Protein AF-A0A7X9BCC8-F1 (afdb_monomer)

Secondary structure (DSSP, 8-state):
-EEE-HHHHHHHHHHHHHHHHHHHH---HHHHHHHHHHHHHHHHHHSTTHHHHHHHHHHH--S--HHHHHHHHHHHHHTEEEPPPPP--HHHHHHHH---HHHHHHHHHHHHHHHTT---S-EEEEETTEEEEEEEETTEEEEEEEEPPTT----SEE-TTT--EE-GGGEEEEEEEE--TTTS--EEEEEEEES-HHHHHTT-S--HHHHHHHTHHHHTTT--

Radius of gyration: 20.7 Å; Cα contacts (8 Å, |Δi|>4): 331; chains: 1; bounding box: 52×37×58 Å

Structure (mmCIF, N/CA/C/O backbone):
data_AF-A0A7X9BCC8-F1
#
_entry.id   AF-A0A7X9BCC8-F1
#
loop_
_atom_site.group_PDB
_atom_site.id
_atom_site.type_symbol
_atom_site.label_atom_id
_atom_site.label_alt_id
_atom_site.label_comp_id
_atom_site.label_asym_id
_atom_site.label_entity_id
_atom_site.label_seq_id
_atom_site.pdbx_PDB_ins_code
_atom_site.Cartn_x
_atom_site.Cartn_y
_atom_site.Cartn_z
_atom_site.occupancy
_atom_site.B_iso_or_equiv
_atom_site.auth_seq_id
_atom_site.auth_comp_id
_atom_site.auth_asym_id
_atom_site.auth_atom_id
_atom_site.pdbx_PDB_model_num
ATOM 1 N N . MET A 1 1 ? 19.428 2.018 2.412 1.00 83.62 1 MET A N 1
ATOM 2 C CA . MET A 1 1 ? 18.281 1.155 2.063 1.00 83.62 1 MET A CA 1
ATOM 3 C C . MET A 1 1 ? 17.085 2.081 2.002 1.00 83.62 1 MET A C 1
ATOM 5 O O . MET A 1 1 ? 16.982 2.917 2.888 1.00 83.62 1 MET A O 1
ATOM 9 N N . LEU A 1 2 ? 16.288 2.009 0.943 1.00 93.94 2 LEU A N 1
ATOM 10 C CA . LEU A 1 2 ? 15.138 2.879 0.724 1.00 93.94 2 LEU A CA 1
ATOM 11 C C . LEU A 1 2 ? 13.954 2.361 1.545 1.00 93.94 2 LEU A C 1
ATOM 13 O O . LEU A 1 2 ? 13.479 1.255 1.292 1.00 93.94 2 LEU A O 1
ATOM 17 N N . GLU A 1 3 ? 13.513 3.125 2.538 1.00 94.88 3 GLU A N 1
ATOM 18 C CA . GLU A 1 3 ? 12.369 2.762 3.377 1.00 94.88 3 GLU A CA 1
ATOM 19 C C . GLU A 1 3 ? 11.071 3.238 2.728 1.00 94.88 3 GLU A C 1
ATOM 21 O O . GLU A 1 3 ? 10.889 4.434 2.523 1.00 94.88 3 GLU A O 1
ATOM 26 N N . LEU A 1 4 ? 10.172 2.304 2.416 1.00 96.69 4 LEU A N 1
ATOM 27 C CA . LEU A 1 4 ? 8.890 2.590 1.775 1.00 96.69 4 LEU A CA 1
ATOM 28 C C . LEU A 1 4 ? 7.716 2.131 2.631 1.00 96.69 4 LEU A C 1
ATOM 30 O O . LEU A 1 4 ? 7.750 1.066 3.253 1.00 96.69 4 LEU A O 1
ATOM 34 N N . LEU A 1 5 ? 6.621 2.876 2.581 1.00 96.44 5 LEU A N 1
ATOM 35 C CA . LEU A 1 5 ? 5.310 2.369 2.962 1.00 96.44 5 LEU A CA 1
ATOM 36 C C . LEU A 1 5 ? 4.874 1.262 1.989 1.00 96.44 5 LEU A C 1
ATOM 38 O O . LEU A 1 5 ? 5.323 1.174 0.843 1.00 96.44 5 LEU A O 1
ATOM 42 N N . ASN A 1 6 ? 3.953 0.406 2.431 1.00 97.75 6 ASN A N 1
ATOM 43 C CA . ASN A 1 6 ? 3.451 -0.690 1.601 1.00 97.75 6 ASN A CA 1
ATOM 44 C C . ASN A 1 6 ? 2.832 -0.197 0.275 1.00 97.75 6 ASN A C 1
ATOM 46 O O . ASN A 1 6 ? 3.044 -0.809 -0.770 1.00 97.75 6 ASN A O 1
ATOM 50 N N . GLU A 1 7 ? 2.096 0.917 0.291 1.00 97.12 7 GLU A N 1
ATOM 51 C CA . GLU A 1 7 ? 1.511 1.489 -0.924 1.00 97.12 7 GLU A CA 1
ATOM 52 C C . GLU A 1 7 ? 2.555 2.034 -1.908 1.00 97.12 7 GLU A C 1
ATOM 54 O O . GLU A 1 7 ? 2.407 1.840 -3.113 1.00 97.12 7 GLU A O 1
ATOM 59 N N . GLU A 1 8 ? 3.633 2.642 -1.408 1.00 97.19 8 GLU A N 1
ATOM 60 C CA . GLU A 1 8 ? 4.741 3.155 -2.220 1.00 97.19 8 GLU A CA 1
ATOM 61 C C . GLU A 1 8 ? 5.507 1.996 -2.860 1.00 97.19 8 GLU A C 1
ATOM 63 O O . GLU A 1 8 ? 5.834 2.033 -4.047 1.00 97.19 8 GLU A O 1
ATOM 68 N N . PHE A 1 9 ? 5.714 0.910 -2.108 1.00 97.69 9 PHE A N 1
ATOM 69 C CA . PHE A 1 9 ? 6.290 -0.317 -2.646 1.00 97.69 9 PHE A CA 1
ATOM 70 C C . PHE A 1 9 ? 5.421 -0.925 -3.755 1.00 97.69 9 PHE A C 1
ATOM 72 O O . PHE A 1 9 ? 5.934 -1.293 -4.811 1.00 97.69 9 PHE A O 1
ATOM 79 N N . ASN A 1 10 ? 4.104 -1.013 -3.559 1.00 97.81 10 ASN A N 1
ATOM 80 C CA . ASN A 1 10 ? 3.204 -1.530 -4.591 1.00 97.81 10 ASN A CA 1
ATOM 81 C C . ASN A 1 10 ? 3.210 -0.660 -5.848 1.00 97.81 10 ASN A C 1
ATOM 83 O O . ASN A 1 10 ? 3.291 -1.201 -6.955 1.00 97.81 10 ASN A O 1
ATOM 87 N N . PHE A 1 11 ? 3.161 0.664 -5.671 1.00 98.00 11 PHE A N 1
ATOM 88 C CA . PHE A 1 11 ? 3.301 1.626 -6.758 1.00 98.00 11 PHE A CA 1
ATOM 89 C C . PHE A 1 11 ? 4.604 1.377 -7.520 1.00 98.00 11 PHE A C 1
ATOM 91 O O . PHE A 1 11 ? 4.576 1.183 -8.737 1.00 98.00 11 PHE A O 1
ATOM 98 N N . MET A 1 12 ? 5.729 1.272 -6.805 1.00 98.25 12 MET A N 1
ATOM 99 C CA . MET A 1 12 ? 7.038 0.999 -7.390 1.00 98.25 12 MET A CA 1
ATOM 100 C C . MET A 1 12 ? 7.030 -0.287 -8.220 1.00 98.25 12 MET A C 1
ATOM 102 O O . MET A 1 12 ? 7.406 -0.272 -9.391 1.00 98.25 12 MET A O 1
ATOM 106 N N . ILE A 1 13 ? 6.551 -1.394 -7.649 1.00 97.88 13 ILE A N 1
ATOM 107 C CA . ILE A 1 13 ? 6.478 -2.685 -8.342 1.00 97.88 13 ILE A CA 1
ATOM 108 C C . ILE A 1 13 ? 5.611 -2.592 -9.599 1.00 97.88 13 ILE A C 1
ATOM 110 O O . ILE A 1 13 ? 5.976 -3.162 -10.629 1.00 97.88 13 ILE A O 1
ATOM 114 N N . ARG A 1 14 ? 4.479 -1.879 -9.556 1.00 97.50 14 ARG A N 1
ATOM 115 C CA . ARG A 1 14 ? 3.632 -1.711 -10.741 1.00 97.50 14 ARG A CA 1
ATOM 116 C C . ARG A 1 14 ? 4.337 -0.908 -11.826 1.00 97.50 14 ARG A C 1
ATOM 118 O O . ARG A 1 14 ? 4.267 -1.306 -12.983 1.00 97.50 14 ARG A O 1
ATOM 125 N N . LYS A 1 15 ? 5.054 0.162 -11.474 1.00 98.06 15 LYS A N 1
ATOM 126 C CA . LYS A 1 15 ? 5.848 0.938 -12.438 1.00 98.06 15 LYS A CA 1
ATOM 127 C C . LYS A 1 15 ? 6.981 0.115 -13.043 1.00 98.06 15 LYS A C 1
ATOM 129 O O . LYS A 1 15 ? 7.140 0.114 -14.257 1.00 98.06 15 LYS A O 1
ATOM 134 N N . LEU A 1 16 ? 7.705 -0.650 -12.230 1.00 98.06 16 LEU A N 1
ATOM 135 C CA . LEU A 1 16 ? 8.774 -1.530 -12.702 1.00 98.06 16 LEU A CA 1
ATOM 136 C C . LEU A 1 16 ? 8.258 -2.623 -13.653 1.00 98.06 16 LEU A C 1
ATOM 138 O O . LEU A 1 16 ? 8.890 -2.889 -14.673 1.00 98.06 16 LEU A O 1
ATOM 142 N N . LYS A 1 17 ? 7.078 -3.201 -13.391 1.00 97.69 17 LYS A N 1
ATOM 143 C CA . LYS A 1 17 ? 6.439 -4.171 -14.302 1.00 97.69 17 LYS A CA 1
ATOM 144 C C . LYS A 1 17 ? 6.128 -3.592 -15.683 1.00 97.69 17 LYS A C 1
ATOM 146 O O . LYS A 1 17 ? 6.199 -4.330 -16.661 1.00 97.69 17 LYS A O 1
ATOM 151 N N . LEU A 1 18 ? 5.863 -2.286 -15.792 1.00 97.75 18 LEU A N 1
ATOM 152 C CA . LEU A 1 18 ? 5.656 -1.644 -17.095 1.00 97.75 18 LEU A CA 1
ATOM 153 C C . LEU A 1 18 ? 6.906 -1.715 -17.982 1.00 97.75 18 LEU A C 1
ATOM 155 O O . LEU A 1 18 ? 6.768 -1.770 -19.200 1.00 97.75 18 LEU A O 1
ATOM 159 N N . LEU A 1 19 ? 8.114 -1.752 -17.404 1.00 97.88 19 LEU A N 1
ATOM 160 C CA . LEU A 1 19 ? 9.353 -1.932 -18.173 1.00 97.88 19 LEU A CA 1
ATOM 161 C C . LEU A 1 19 ? 9.386 -3.312 -18.837 1.00 97.88 19 LEU A C 1
ATOM 163 O O . LEU A 1 19 ? 9.671 -3.440 -20.029 1.00 97.88 19 LEU A O 1
ATOM 167 N N . GLU A 1 20 ? 9.056 -4.345 -18.061 1.00 96.88 20 GLU A N 1
ATOM 168 C CA . GLU A 1 20 ? 8.984 -5.724 -18.536 1.00 96.88 20 GLU A CA 1
ATOM 169 C C . GLU A 1 20 ? 7.891 -5.887 -19.603 1.00 96.88 20 GLU A C 1
ATOM 171 O O . GLU A 1 20 ? 8.126 -6.487 -20.655 1.00 96.88 20 GLU A O 1
ATOM 176 N N . GLU A 1 21 ? 6.706 -5.325 -19.361 1.00 97.12 21 GLU A N 1
ATOM 177 C CA . GLU A 1 21 ? 5.588 -5.346 -20.307 1.00 97.12 21 GLU A CA 1
ATOM 178 C C . GLU A 1 21 ? 5.933 -4.616 -21.608 1.00 97.12 21 GLU A C 1
ATOM 180 O O . GLU A 1 21 ? 5.713 -5.171 -22.684 1.00 97.12 21 GLU A O 1
ATOM 185 N N . ALA A 1 22 ? 6.546 -3.432 -21.533 1.00 96.69 22 ALA A N 1
ATOM 186 C CA . ALA A 1 22 ? 6.968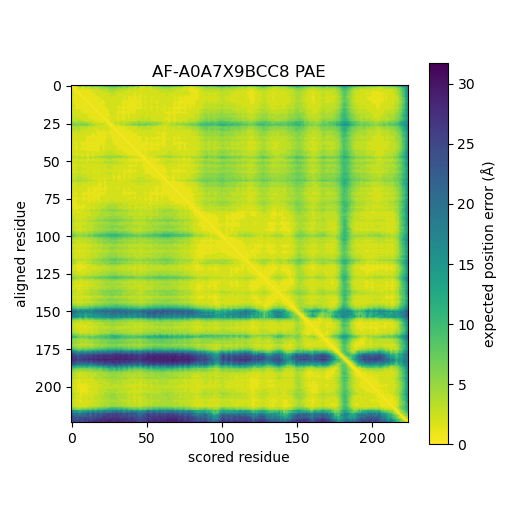 -2.680 -22.712 1.00 96.69 22 ALA A CA 1
ATOM 187 C C . ALA A 1 22 ? 7.961 -3.469 -23.573 1.00 96.69 22 ALA A C 1
ATOM 189 O O . ALA A 1 22 ? 7.849 -3.469 -24.800 1.00 96.69 22 ALA A O 1
ATOM 190 N N . TYR A 1 23 ? 8.899 -4.187 -22.950 1.00 96.44 23 TYR A N 1
ATOM 191 C CA . TYR A 1 23 ? 9.822 -5.047 -23.686 1.00 96.44 23 TYR A CA 1
ATOM 192 C C . TYR A 1 23 ? 9.114 -6.225 -24.364 1.00 96.44 23 TYR A C 1
ATOM 194 O O . TYR A 1 23 ? 9.406 -6.532 -25.520 1.00 96.44 23 TYR A O 1
ATOM 202 N N . LYS A 1 24 ? 8.177 -6.874 -23.662 1.00 96.06 24 LYS A N 1
ATOM 203 C CA . LYS A 1 24 ? 7.438 -8.038 -24.179 1.00 96.06 24 LYS A CA 1
ATOM 204 C C . LYS A 1 24 ? 6.436 -7.680 -25.277 1.00 96.06 24 LYS A C 1
ATOM 206 O O . LYS A 1 24 ? 6.196 -8.501 -26.155 1.00 96.06 24 LYS A O 1
ATOM 211 N N . GLN A 1 25 ? 5.821 -6.503 -25.200 1.00 95.81 25 GLN A N 1
ATOM 212 C CA . GLN A 1 25 ? 4.685 -6.131 -26.048 1.00 95.81 25 GLN A CA 1
ATOM 213 C C . GLN A 1 25 ? 5.066 -5.223 -27.218 1.00 95.81 25 GLN A C 1
ATOM 215 O O . GLN A 1 25 ? 4.356 -5.204 -28.220 1.00 95.81 25 GLN A O 1
ATOM 220 N N . SER A 1 26 ? 6.171 -4.482 -27.120 1.00 93.62 26 SER A N 1
ATOM 221 C CA . SER A 1 26 ? 6.632 -3.596 -28.189 1.00 93.62 26 SER A CA 1
ATOM 222 C C . SER A 1 26 ? 7.944 -4.091 -28.772 1.00 93.62 26 SER A C 1
ATOM 224 O O . SER A 1 26 ? 8.879 -4.371 -28.027 1.00 93.62 26 SER A O 1
ATOM 226 N N . VAL A 1 27 ? 8.047 -4.139 -30.101 1.00 92.81 27 VAL A N 1
ATOM 227 C CA . VAL A 1 27 ? 9.323 -4.311 -30.822 1.00 92.81 27 VAL A CA 1
ATOM 228 C C . VAL A 1 27 ? 10.037 -2.979 -31.071 1.00 92.81 27 VAL A C 1
ATOM 230 O O . VAL A 1 27 ? 11.232 -2.973 -31.353 1.00 92.81 27 VAL A O 1
ATOM 233 N N . ASP A 1 28 ? 9.322 -1.859 -30.942 1.00 96.56 28 ASP A N 1
ATOM 234 C CA . ASP A 1 28 ? 9.854 -0.514 -31.151 1.00 96.56 28 ASP A CA 1
ATOM 235 C C . ASP A 1 28 ? 10.704 -0.083 -29.948 1.00 96.56 28 ASP A C 1
ATOM 237 O O . ASP A 1 28 ? 10.232 -0.018 -28.807 1.00 96.56 28 ASP A O 1
ATOM 241 N N . HIS A 1 29 ? 11.976 0.209 -30.216 1.00 95.06 29 HIS A N 1
ATOM 242 C CA . HIS A 1 29 ? 12.945 0.616 -29.207 1.00 95.06 29 HIS A CA 1
ATOM 243 C C . HIS A 1 29 ? 12.644 1.992 -28.602 1.00 95.06 29 HIS A C 1
ATOM 245 O O . HIS A 1 29 ? 12.775 2.159 -27.390 1.00 95.06 29 HIS A O 1
ATOM 251 N N . ASN A 1 30 ? 12.177 2.951 -29.404 1.00 96.38 30 ASN A N 1
ATOM 252 C CA . ASN A 1 30 ? 11.841 4.288 -28.920 1.00 96.38 30 ASN A CA 1
ATOM 253 C C . ASN A 1 30 ? 10.660 4.221 -27.950 1.00 96.38 30 ASN A C 1
ATOM 255 O O . ASN A 1 30 ? 10.708 4.835 -26.889 1.00 96.38 30 ASN A O 1
ATOM 259 N N . VAL A 1 31 ? 9.655 3.387 -28.245 1.00 96.94 31 VAL A N 1
ATOM 260 C CA . VAL A 1 31 ? 8.531 3.147 -27.322 1.00 96.94 31 VAL A CA 1
ATOM 261 C C . VAL A 1 31 ? 9.028 2.616 -25.974 1.00 96.94 31 VAL A C 1
ATOM 263 O O . VAL A 1 31 ? 8.593 3.091 -24.926 1.00 96.94 31 VAL A O 1
ATOM 266 N N . ARG A 1 32 ? 9.968 1.661 -25.974 1.00 97.44 32 ARG A N 1
ATOM 267 C CA . ARG A 1 32 ? 10.542 1.114 -24.731 1.00 97.44 32 ARG A CA 1
ATOM 268 C C . ARG A 1 32 ? 11.307 2.174 -23.937 1.00 97.44 32 ARG A C 1
ATOM 270 O O . ARG A 1 32 ? 11.161 2.220 -22.716 1.00 97.44 32 ARG A O 1
ATOM 277 N N . LEU A 1 33 ? 12.088 3.023 -24.608 1.00 97.56 33 LEU A N 1
ATOM 278 C CA . LEU A 1 33 ? 12.816 4.120 -23.966 1.00 97.56 33 LEU A CA 1
ATOM 279 C C . LEU A 1 33 ? 11.863 5.158 -23.365 1.00 97.56 33 LEU A C 1
ATOM 281 O O . LEU A 1 33 ? 12.029 5.514 -22.203 1.00 97.56 33 LEU A O 1
ATOM 285 N N . THR A 1 34 ? 10.810 5.552 -24.084 1.00 98.00 34 THR A N 1
ATOM 286 C CA . THR A 1 34 ? 9.787 6.466 -23.554 1.00 98.00 34 THR A CA 1
ATOM 287 C C . THR A 1 34 ? 9.088 5.886 -22.323 1.00 98.00 34 THR A C 1
ATOM 289 O O . THR A 1 34 ? 8.857 6.599 -21.346 1.00 98.00 34 THR A O 1
ATOM 292 N N . VAL A 1 35 ? 8.772 4.582 -22.316 1.00 98.12 35 VAL A N 1
ATOM 293 C CA . VAL A 1 35 ? 8.218 3.931 -21.115 1.00 98.12 35 VAL A CA 1
ATOM 294 C C . VAL A 1 35 ? 9.230 3.949 -19.970 1.00 98.12 35 VAL A C 1
ATOM 296 O O . VAL A 1 35 ? 8.837 4.242 -18.842 1.00 98.12 35 VAL A O 1
ATOM 299 N N . LYS A 1 36 ? 10.517 3.691 -20.239 1.00 98.38 36 LYS A N 1
ATOM 300 C CA . LYS A 1 36 ? 11.583 3.765 -19.228 1.00 98.38 36 LYS A CA 1
ATOM 301 C C . LYS A 1 36 ? 11.668 5.153 -18.595 1.00 98.38 36 LYS A C 1
ATOM 303 O O . LYS A 1 36 ? 11.648 5.253 -17.371 1.00 98.38 36 LYS A O 1
ATOM 308 N N . GLU A 1 37 ? 11.720 6.202 -19.410 1.00 98.19 37 GLU A N 1
ATOM 309 C CA . GLU A 1 37 ?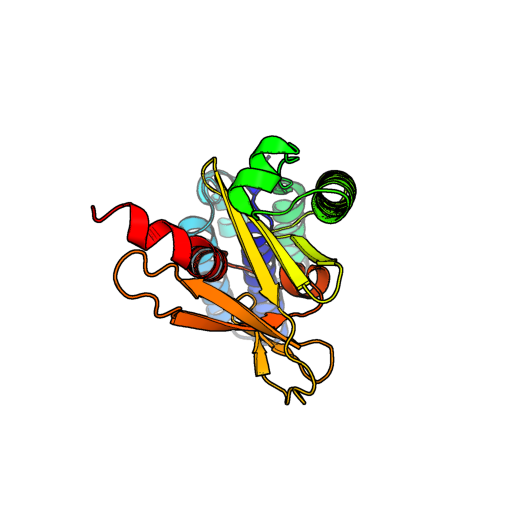 11.773 7.597 -18.953 1.00 98.19 37 GLU A CA 1
ATOM 310 C C . GLU A 1 37 ? 10.546 7.959 -18.117 1.00 98.19 37 GLU A C 1
ATOM 312 O O . GLU A 1 37 ? 10.678 8.499 -17.021 1.00 98.19 37 GLU A O 1
ATOM 317 N N . LYS A 1 38 ? 9.349 7.579 -18.581 1.00 98.44 38 LYS A N 1
ATOM 318 C CA . LYS A 1 38 ? 8.108 7.795 -17.834 1.00 98.44 38 LYS A CA 1
ATOM 319 C C . LYS A 1 38 ? 8.103 7.056 -16.495 1.00 98.44 38 LYS A C 1
ATOM 321 O O . LYS A 1 38 ? 7.667 7.616 -15.494 1.00 98.44 38 LYS A O 1
ATOM 326 N N . VAL A 1 39 ? 8.535 5.795 -16.470 1.00 98.56 39 VAL A N 1
ATOM 327 C CA . VAL A 1 39 ? 8.624 5.001 -15.237 1.00 98.56 39 VAL A CA 1
ATOM 328 C C . VAL A 1 39 ? 9.598 5.649 -14.262 1.00 98.56 39 VAL A C 1
ATOM 330 O O . VAL A 1 39 ? 9.253 5.801 -13.095 1.00 98.56 39 VAL A O 1
ATOM 333 N N . PHE A 1 40 ? 10.774 6.063 -14.734 1.00 98.56 40 PHE A N 1
ATOM 334 C CA . PHE A 1 40 ? 11.763 6.736 -13.900 1.00 98.56 40 PHE A CA 1
ATOM 335 C C . PHE A 1 40 ? 11.221 8.049 -13.329 1.00 98.56 40 PHE A C 1
ATOM 337 O O . PHE A 1 40 ? 11.287 8.258 -12.122 1.00 98.56 40 PHE A O 1
ATOM 344 N N . PHE A 1 41 ? 10.599 8.882 -14.167 1.00 98.25 41 PHE A N 1
ATOM 345 C CA . PHE A 1 41 ? 9.949 10.120 -13.741 1.00 98.25 41 PHE A CA 1
ATOM 346 C C . PHE A 1 41 ? 8.868 9.869 -12.680 1.00 98.25 41 PHE A C 1
ATOM 348 O O . PHE A 1 41 ? 8.917 10.455 -11.602 1.00 98.25 41 PHE A O 1
ATOM 355 N N . ASP A 1 42 ? 7.936 8.944 -12.941 1.00 98.19 42 ASP A N 1
ATOM 356 C CA . ASP A 1 42 ? 6.857 8.600 -12.008 1.00 98.19 42 ASP A CA 1
ATOM 357 C C . ASP A 1 42 ? 7.411 8.140 -10.642 1.00 98.19 42 ASP A C 1
ATOM 359 O O . ASP A 1 42 ? 6.834 8.463 -9.602 1.00 98.19 42 ASP A O 1
ATOM 363 N N . LEU A 1 43 ? 8.510 7.377 -10.634 1.00 98.19 43 LEU A N 1
ATOM 364 C CA . LEU A 1 43 ? 9.163 6.903 -9.411 1.00 98.19 43 LEU A CA 1
ATOM 365 C C . LEU A 1 43 ? 9.845 8.048 -8.656 1.00 98.19 43 LEU A C 1
ATOM 367 O O . LEU A 1 43 ? 9.657 8.156 -7.449 1.00 98.19 43 LEU A O 1
ATOM 371 N N . CYS A 1 44 ? 10.569 8.926 -9.350 1.00 96.94 44 CYS A N 1
ATOM 372 C CA . CYS A 1 44 ? 11.227 10.086 -8.746 1.00 96.94 44 CYS A CA 1
ATOM 373 C C . CYS A 1 44 ? 10.236 11.076 -8.115 1.00 96.94 44 CYS A C 1
ATOM 375 O O . CYS A 1 44 ? 10.522 11.615 -7.051 1.00 96.94 44 CYS A O 1
ATOM 377 N N . GLU A 1 45 ? 9.069 11.279 -8.731 1.00 96.56 45 GLU A N 1
ATOM 378 C CA . GLU A 1 45 ? 8.040 12.198 -8.220 1.00 96.56 45 GLU A CA 1
ATOM 379 C C . GLU A 1 45 ? 7.314 11.668 -6.976 1.00 96.56 45 GLU A C 1
ATOM 381 O O . GLU A 1 45 ? 6.840 12.449 -6.154 1.00 96.56 45 GLU A O 1
ATOM 386 N N . ASN A 1 46 ? 7.185 10.344 -6.839 1.00 95.00 46 ASN A N 1
ATOM 387 C CA . ASN A 1 46 ? 6.365 9.733 -5.786 1.00 95.00 46 ASN A CA 1
ATOM 388 C C . ASN A 1 46 ? 7.185 9.057 -4.686 1.00 95.00 46 ASN A C 1
ATOM 390 O O . ASN A 1 46 ? 6.628 8.711 -3.647 1.00 95.00 46 ASN A O 1
ATOM 394 N N . ILE A 1 47 ? 8.481 8.834 -4.906 1.00 95.81 47 ILE A N 1
ATOM 395 C CA . ILE A 1 47 ? 9.355 8.150 -3.961 1.00 95.81 47 ILE A CA 1
ATOM 396 C C . ILE A 1 47 ? 10.584 9.013 -3.710 1.00 95.81 47 ILE A C 1
ATOM 398 O O . ILE A 1 47 ? 11.470 9.158 -4.557 1.00 95.81 47 ILE A O 1
ATOM 402 N N . ASN A 1 48 ? 10.649 9.555 -2.495 1.00 91.06 48 ASN A N 1
ATOM 403 C CA . ASN A 1 48 ? 11.793 10.328 -2.040 1.00 91.06 48 ASN A CA 1
ATOM 404 C C . ASN A 1 48 ? 13.080 9.509 -2.179 1.00 91.06 48 ASN A C 1
ATOM 406 O O . ASN A 1 48 ? 13.100 8.307 -1.942 1.00 91.06 48 ASN A O 1
ATOM 410 N N . GLU A 1 49 ? 14.167 10.178 -2.558 1.00 93.88 49 GLU A N 1
ATOM 411 C CA . GLU A 1 49 ? 15.499 9.575 -2.728 1.00 93.88 49 GLU A CA 1
ATOM 412 C C . GLU A 1 49 ? 15.643 8.567 -3.882 1.00 93.88 49 GLU A C 1
ATOM 414 O O . GLU A 1 49 ? 16.776 8.194 -4.188 1.00 93.88 49 GLU A O 1
ATOM 419 N N . PHE A 1 50 ? 14.564 8.204 -4.594 1.00 96.75 50 PHE A N 1
ATOM 420 C CA . PHE A 1 50 ? 14.632 7.249 -5.707 1.00 96.75 50 PHE A CA 1
ATOM 421 C C . PHE A 1 50 ? 15.648 7.678 -6.771 1.00 96.75 50 PHE A C 1
ATOM 423 O O . PHE A 1 50 ? 16.514 6.894 -7.158 1.00 96.75 50 PHE A O 1
ATOM 430 N N . TYR A 1 51 ? 15.593 8.951 -7.174 1.00 96.31 51 TYR A N 1
ATOM 431 C CA . TYR A 1 51 ? 16.534 9.547 -8.123 1.00 96.31 51 TYR A CA 1
ATOM 432 C C . TYR A 1 51 ? 17.991 9.346 -7.683 1.00 96.31 51 TYR A C 1
ATOM 434 O O . TYR A 1 51 ? 18.777 8.724 -8.391 1.00 96.31 51 TYR A O 1
ATOM 442 N N . LYS A 1 52 ? 18.326 9.779 -6.458 1.00 95.31 52 LYS A N 1
ATOM 443 C CA . LYS A 1 52 ? 19.690 9.699 -5.905 1.00 95.31 52 LYS A CA 1
ATOM 444 C C . LYS A 1 52 ? 20.224 8.266 -5.853 1.00 95.31 52 LYS A C 1
ATOM 446 O O . LYS A 1 52 ? 21.434 8.071 -5.894 1.00 95.31 52 LYS A O 1
ATOM 451 N N . MET A 1 53 ? 19.339 7.280 -5.709 1.00 96.31 53 MET A N 1
ATOM 452 C CA . MET A 1 53 ? 19.720 5.877 -5.582 1.00 96.31 53 MET A CA 1
ATOM 453 C C . MET A 1 53 ? 19.857 5.149 -6.919 1.00 96.31 53 MET A C 1
ATOM 455 O O . MET A 1 53 ? 20.694 4.252 -7.011 1.00 96.31 53 MET A O 1
ATOM 459 N N . PHE A 1 54 ? 19.046 5.496 -7.923 1.00 97.62 54 PHE A N 1
ATOM 460 C CA . PHE A 1 54 ? 18.887 4.667 -9.124 1.00 97.62 54 PHE A CA 1
ATOM 461 C C . PHE A 1 54 ? 19.043 5.409 -10.453 1.00 97.62 54 PHE A C 1
ATOM 463 O O . PHE A 1 54 ? 18.883 4.778 -11.494 1.00 97.62 54 PHE A O 1
ATOM 470 N N . GLU A 1 55 ? 19.375 6.703 -10.462 1.00 97.50 55 GLU A N 1
ATOM 471 C CA . GLU A 1 55 ? 19.602 7.466 -11.700 1.00 97.50 55 GLU A CA 1
ATOM 472 C C . GLU A 1 55 ? 20.559 6.744 -12.653 1.00 97.50 55 GLU A C 1
ATOM 474 O O . GLU A 1 55 ? 20.163 6.368 -13.754 1.00 97.50 55 GLU A O 1
ATOM 479 N N . ILE A 1 56 ? 21.772 6.442 -12.188 1.00 97.62 56 ILE A N 1
ATOM 480 C CA . ILE A 1 56 ? 22.808 5.782 -12.995 1.00 97.62 56 ILE A CA 1
ATOM 481 C C . ILE A 1 56 ? 22.331 4.412 -13.509 1.00 97.62 56 ILE A C 1
ATOM 483 O O . ILE A 1 56 ? 22.679 3.993 -14.613 1.00 97.62 56 ILE A O 1
ATOM 487 N N . ASP A 1 57 ? 21.520 3.694 -12.731 1.00 97.56 57 ASP A N 1
ATOM 488 C CA . ASP A 1 57 ? 20.985 2.391 -13.135 1.00 97.56 57 ASP A CA 1
ATOM 489 C C . ASP A 1 57 ? 19.959 2.514 -14.265 1.00 97.56 57 ASP A C 1
ATOM 491 O O . ASP A 1 57 ? 19.983 1.737 -15.223 1.00 97.56 57 ASP A O 1
ATOM 495 N N . PHE A 1 58 ? 19.081 3.513 -14.184 1.00 97.81 58 PHE A N 1
ATOM 496 C CA . PHE A 1 58 ? 18.102 3.800 -15.229 1.00 97.81 58 PHE A CA 1
ATOM 497 C C . PHE A 1 58 ? 18.744 4.405 -16.481 1.00 97.81 58 PHE A C 1
ATOM 499 O O . PHE A 1 58 ? 18.321 4.072 -17.592 1.00 97.81 58 PHE A O 1
ATOM 506 N N . GLU A 1 59 ? 19.771 5.242 -16.338 1.00 96.56 59 GLU A N 1
ATOM 507 C CA . GLU A 1 59 ? 20.561 5.762 -17.460 1.00 96.56 59 GLU A CA 1
ATOM 508 C C . GLU A 1 59 ? 21.246 4.628 -18.227 1.00 96.56 59 GLU A C 1
ATOM 510 O O . GLU A 1 59 ? 21.128 4.544 -19.452 1.00 96.56 59 GLU A O 1
ATOM 515 N N . ASN A 1 60 ? 21.886 3.706 -17.502 1.00 96.81 60 ASN A N 1
ATOM 516 C CA . ASN A 1 60 ? 22.611 2.586 -18.097 1.00 96.81 60 ASN A CA 1
ATOM 517 C C . ASN A 1 60 ? 21.700 1.508 -18.695 1.00 96.81 60 ASN A C 1
ATOM 519 O O . ASN A 1 60 ? 22.143 0.778 -19.582 1.00 96.81 60 ASN A O 1
ATOM 523 N N . CYS A 1 61 ? 20.445 1.406 -18.248 1.00 96.81 61 CYS A N 1
ATOM 524 C CA . CYS A 1 61 ? 19.477 0.470 -18.808 1.00 96.81 61 CYS A CA 1
ATOM 525 C C . CYS A 1 61 ? 19.040 0.906 -20.215 1.00 96.81 61 CYS A C 1
ATOM 527 O O . CYS A 1 61 ? 18.268 1.852 -20.399 1.00 96.81 61 CYS A O 1
ATOM 529 N N . LYS A 1 62 ? 19.499 0.185 -21.234 1.00 96.81 62 LYS A N 1
ATOM 530 C CA . LYS A 1 62 ? 19.216 0.456 -22.647 1.00 96.81 62 LYS A CA 1
ATOM 531 C C . LYS A 1 62 ? 17.905 -0.155 -23.127 1.00 96.81 62 LYS A C 1
ATOM 533 O O . LYS A 1 62 ? 17.545 0.066 -24.274 1.00 96.81 62 LYS A O 1
ATOM 538 N N . MET A 1 63 ? 17.197 -0.940 -22.313 1.00 96.06 63 MET A N 1
ATOM 539 C CA . MET A 1 63 ? 15.994 -1.680 -22.741 1.00 96.06 63 MET A CA 1
ATOM 540 C C . MET A 1 63 ? 16.262 -2.605 -23.951 1.00 96.06 63 MET A C 1
ATOM 542 O O . MET A 1 63 ? 15.394 -2.813 -24.810 1.00 96.06 63 MET A O 1
ATOM 546 N N . SER A 1 64 ? 17.479 -3.152 -24.040 1.00 94.75 64 SER A N 1
ATOM 547 C CA . SER A 1 64 ? 17.934 -3.979 -25.170 1.00 94.75 64 SER A CA 1
ATOM 548 C C . SER A 1 64 ? 17.583 -5.454 -24.986 1.00 94.75 64 SER A C 1
ATOM 550 O O . SER A 1 64 ? 17.377 -6.177 -25.962 1.00 94.75 64 SER A O 1
ATOM 552 N N . SER A 1 65 ? 17.468 -5.912 -23.738 1.00 96.44 65 SER A N 1
ATOM 553 C CA . SER A 1 65 ? 17.126 -7.299 -23.422 1.00 96.44 65 SER A CA 1
ATOM 554 C C . SER A 1 65 ? 16.208 -7.413 -22.209 1.00 96.44 65 SER A C 1
ATOM 556 O O . SER A 1 65 ? 16.248 -6.580 -21.308 1.00 96.44 65 SER A O 1
ATOM 558 N N . LEU A 1 66 ? 15.427 -8.495 -22.147 1.00 96.19 66 LEU A N 1
ATOM 559 C CA . LEU A 1 66 ? 14.634 -8.809 -20.957 1.00 96.19 66 LEU A CA 1
ATOM 560 C C . LEU A 1 66 ? 15.529 -9.011 -19.726 1.00 96.19 66 LEU A C 1
ATOM 562 O O . LEU A 1 66 ? 15.167 -8.603 -18.630 1.00 96.19 66 LEU A O 1
ATOM 566 N N . ARG A 1 67 ? 16.710 -9.613 -19.911 1.00 97.56 67 ARG A N 1
ATOM 567 C CA . ARG A 1 67 ? 17.670 -9.859 -18.830 1.00 97.56 67 ARG A CA 1
ATOM 568 C C . ARG A 1 67 ? 18.110 -8.561 -18.152 1.00 97.56 67 ARG A C 1
ATOM 570 O O . ARG A 1 67 ? 18.034 -8.474 -16.937 1.00 97.56 67 ARG A O 1
ATOM 577 N N . GLU A 1 68 ? 18.507 -7.565 -18.939 1.00 97.31 68 GLU A N 1
ATOM 578 C CA . GLU A 1 68 ? 18.905 -6.236 -18.451 1.00 97.31 68 GLU A CA 1
ATOM 579 C C . GLU A 1 68 ? 17.797 -5.586 -17.605 1.00 97.31 68 GLU A C 1
ATOM 581 O O . GLU A 1 68 ? 18.051 -5.062 -16.523 1.00 97.31 68 GLU A O 1
ATOM 586 N N . ILE A 1 69 ? 16.546 -5.678 -18.066 1.00 97.88 69 ILE A N 1
ATOM 587 C CA . ILE A 1 69 ? 15.384 -5.131 -17.354 1.00 97.88 69 ILE A CA 1
ATOM 588 C C . ILE A 1 69 ? 15.163 -5.863 -16.028 1.00 97.88 69 ILE A C 1
ATOM 590 O O . ILE A 1 69 ? 14.942 -5.225 -15.003 1.00 97.88 69 ILE A O 1
ATOM 594 N N . LEU A 1 70 ? 15.235 -7.196 -16.029 1.00 98.06 70 LEU A N 1
ATOM 595 C CA . LEU A 1 70 ? 15.058 -7.991 -14.813 1.00 98.06 70 LEU A CA 1
ATOM 596 C C . LEU A 1 70 ? 16.175 -7.733 -13.791 1.00 98.06 70 LEU A C 1
ATOM 598 O O . LEU A 1 70 ? 15.880 -7.638 -12.603 1.00 98.06 70 LEU A O 1
ATOM 602 N N . GLU A 1 71 ? 17.420 -7.556 -14.239 1.00 98.06 71 GLU A N 1
ATOM 603 C CA . GLU A 1 71 ? 18.555 -7.199 -13.377 1.00 98.06 71 GLU A CA 1
ATOM 604 C C . GLU A 1 71 ? 18.360 -5.812 -12.733 1.00 98.06 71 GLU A C 1
ATOM 606 O O . GLU A 1 71 ? 18.574 -5.663 -11.526 1.00 98.06 71 GLU A O 1
ATOM 611 N N . LEU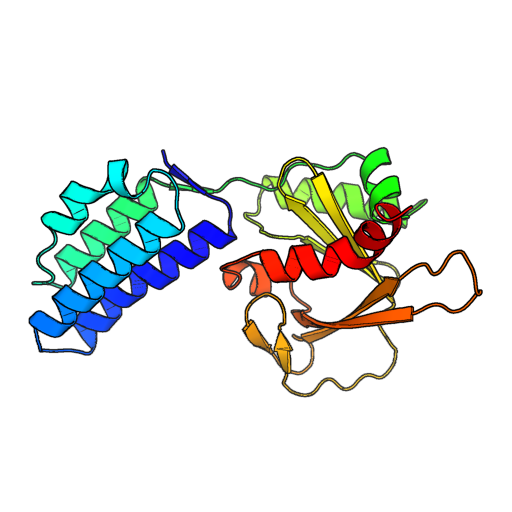 A 1 72 ? 17.871 -4.819 -13.491 1.00 98.19 72 LEU A N 1
ATOM 612 C CA . LEU A 1 72 ? 17.492 -3.505 -12.952 1.00 98.19 72 LEU A CA 1
ATOM 613 C C . LEU A 1 72 ? 16.389 -3.632 -11.890 1.00 98.19 72 LEU A C 1
ATOM 615 O O . LEU A 1 72 ? 16.524 -3.102 -10.787 1.00 98.19 72 LEU A O 1
ATOM 619 N N . ILE A 1 73 ? 15.307 -4.350 -12.204 1.00 98.25 73 ILE A N 1
ATOM 620 C CA . ILE A 1 73 ? 14.172 -4.543 -11.289 1.00 98.25 73 ILE A CA 1
ATOM 621 C C . ILE A 1 73 ? 14.634 -5.228 -10.000 1.00 98.25 73 ILE A C 1
ATOM 623 O O . ILE A 1 73 ? 14.295 -4.781 -8.903 1.00 98.25 73 ILE A O 1
ATOM 627 N N . GLU A 1 74 ? 15.428 -6.292 -10.111 1.00 98.06 74 GLU A N 1
ATOM 628 C CA . GLU A 1 74 ? 15.958 -7.015 -8.959 1.00 98.06 74 GLU A CA 1
ATOM 629 C C . GLU A 1 74 ? 16.851 -6.118 -8.093 1.00 98.06 74 GLU A C 1
ATOM 631 O O . GLU A 1 74 ? 16.732 -6.140 -6.864 1.00 98.06 74 GLU A O 1
ATOM 636 N N . LYS A 1 75 ? 17.703 -5.292 -8.716 1.00 97.44 75 LYS A N 1
ATOM 637 C CA . LYS A 1 75 ? 18.548 -4.327 -8.005 1.00 97.44 75 LYS A CA 1
ATOM 638 C C . LYS A 1 75 ? 17.711 -3.331 -7.202 1.00 97.44 75 LYS A C 1
ATOM 640 O O . LYS A 1 75 ? 17.990 -3.133 -6.018 1.00 97.44 75 LYS A O 1
ATOM 645 N N . VAL A 1 76 ? 16.673 -2.755 -7.813 1.00 97.88 76 VAL A N 1
ATOM 646 C CA . VAL A 1 76 ? 15.768 -1.812 -7.138 1.00 97.88 76 VAL A CA 1
ATOM 647 C C . VAL A 1 76 ? 15.056 -2.494 -5.966 1.00 97.88 76 VAL A C 1
ATOM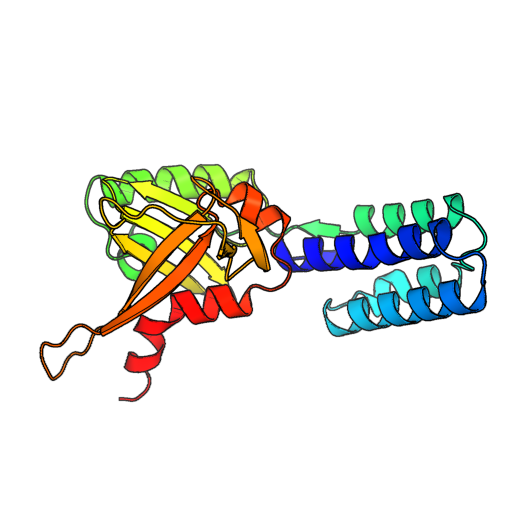 649 O O . VAL A 1 76 ? 15.083 -1.979 -4.851 1.00 97.88 76 VAL A O 1
ATOM 652 N N . ILE A 1 77 ? 14.492 -3.690 -6.171 1.00 96.88 77 ILE A N 1
ATOM 653 C CA . ILE A 1 77 ? 13.766 -4.428 -5.122 1.00 96.88 77 ILE A CA 1
ATOM 654 C C . ILE A 1 77 ? 14.675 -4.775 -3.935 1.00 96.88 77 ILE A C 1
ATOM 656 O O . ILE A 1 77 ? 14.255 -4.639 -2.786 1.00 96.88 77 ILE A O 1
ATOM 660 N N . LYS A 1 78 ? 15.921 -5.197 -4.183 1.00 97.00 78 LYS A N 1
ATOM 661 C CA . LYS A 1 78 ? 16.885 -5.541 -3.119 1.00 97.00 78 LYS A CA 1
ATOM 662 C C . LYS A 1 78 ? 17.296 -4.347 -2.260 1.00 97.00 78 LYS A C 1
ATOM 664 O O . LYS A 1 78 ? 17.721 -4.537 -1.123 1.00 97.00 78 LYS A O 1
ATOM 669 N N . ALA A 1 79 ? 17.199 -3.136 -2.795 1.00 96.81 79 ALA A N 1
ATOM 670 C CA . ALA A 1 79 ? 17.587 -1.918 -2.101 1.00 96.81 79 ALA A CA 1
ATOM 671 C C . ALA A 1 79 ? 16.469 -1.329 -1.221 1.00 96.81 79 ALA A C 1
ATOM 673 O O . ALA A 1 79 ? 16.710 -0.313 -0.565 1.00 96.81 79 ALA A O 1
ATOM 674 N N . VAL A 1 80 ? 15.291 -1.964 -1.173 1.00 96.19 80 VAL A N 1
ATOM 675 C CA . VAL A 1 80 ? 14.096 -1.468 -0.479 1.00 96.19 80 VAL A CA 1
ATOM 676 C C . VAL A 1 80 ? 13.773 -2.278 0.780 1.00 96.19 80 VAL A C 1
ATOM 678 O O . VAL A 1 80 ? 13.740 -3.510 0.764 1.00 96.19 80 VAL A O 1
ATOM 681 N N . SER A 1 81 ? 13.438 -1.575 1.858 1.00 95.69 81 SER A N 1
ATOM 682 C CA . SER A 1 81 ? 12.753 -2.105 3.041 1.00 95.69 81 SER A CA 1
ATOM 683 C C . SER A 1 81 ? 11.339 -1.541 3.115 1.00 95.69 81 SER A C 1
ATOM 685 O O . SER A 1 81 ? 11.078 -0.416 2.704 1.00 95.69 81 SER A O 1
ATOM 687 N N . ILE A 1 82 ? 10.407 -2.333 3.647 1.00 95.69 82 ILE A N 1
ATOM 688 C CA . ILE A 1 82 ? 9.012 -1.908 3.786 1.00 95.69 82 ILE A CA 1
ATOM 689 C C . ILE A 1 82 ? 8.736 -1.647 5.259 1.00 95.69 82 ILE A C 1
ATOM 691 O O . ILE A 1 82 ? 8.936 -2.539 6.087 1.00 95.69 82 ILE A O 1
ATOM 695 N N . VAL A 1 83 ? 8.283 -0.435 5.559 1.00 94.06 83 VAL A N 1
ATOM 696 C CA . VAL A 1 83 ? 7.940 0.020 6.901 1.00 94.06 83 VAL A CA 1
ATOM 697 C C . VAL A 1 83 ? 6.641 -0.654 7.334 1.00 94.06 83 VAL A C 1
ATOM 699 O O . VAL A 1 83 ? 5.610 -0.560 6.664 1.00 94.06 83 VAL A O 1
ATOM 702 N N . SER A 1 84 ? 6.692 -1.357 8.462 1.00 94.81 84 SER A N 1
ATOM 703 C CA . SER A 1 84 ? 5.504 -1.944 9.080 1.00 94.81 84 SER A CA 1
ATOM 704 C C . SER A 1 84 ? 4.660 -0.878 9.772 1.00 94.81 84 SER A C 1
ATOM 706 O O . SER A 1 84 ? 5.181 0.096 10.315 1.00 94.81 84 SER A O 1
ATOM 708 N N . LEU A 1 85 ? 3.346 -1.104 9.834 1.00 96.94 85 LEU A N 1
ATOM 709 C CA . LEU A 1 85 ? 2.487 -0.297 10.696 1.00 96.94 85 LEU A CA 1
ATOM 710 C C . LEU A 1 85 ? 2.930 -0.439 12.165 1.00 96.94 85 LEU A C 1
ATOM 712 O O . LEU A 1 85 ? 3.259 -1.546 12.600 1.00 96.94 85 LEU A O 1
ATOM 716 N N . PRO A 1 86 ? 2.903 0.642 12.958 1.00 97.31 86 PRO A N 1
ATOM 717 C CA . PRO A 1 86 ? 3.234 0.561 14.371 1.00 97.31 86 PRO A CA 1
ATOM 718 C C . PRO A 1 86 ? 2.162 -0.196 15.164 1.00 97.31 86 PRO A C 1
ATOM 720 O O . PRO A 1 86 ? 0.983 -0.239 14.793 1.00 97.31 86 PRO A O 1
ATOM 723 N N . GLU A 1 87 ? 2.577 -0.767 16.296 1.00 98.12 87 GLU A N 1
ATOM 724 C CA . GLU A 1 87 ? 1.671 -1.320 17.303 1.00 98.12 87 GLU A CA 1
ATOM 725 C C . GLU A 1 87 ? 0.840 -0.222 17.976 1.00 98.12 87 GLU A C 1
ATOM 727 O O . GLU A 1 87 ? 1.325 0.877 18.259 1.00 98.12 87 GLU A O 1
ATOM 732 N N . ILE A 1 88 ? -0.404 -0.550 18.325 1.00 98.25 88 ILE A N 1
ATOM 733 C CA . ILE A 1 88 ? -1.319 0.362 19.009 1.00 98.25 88 ILE A CA 1
ATOM 734 C C . ILE A 1 88 ? -1.521 -0.040 20.472 1.00 98.25 88 ILE A C 1
ATOM 736 O O . ILE A 1 88 ? -1.617 -1.219 20.825 1.00 98.25 88 ILE A O 1
ATOM 740 N N . SER A 1 89 ? -1.635 0.962 21.344 1.00 98.19 89 SER A N 1
ATOM 741 C CA . SER A 1 89 ? -2.010 0.767 22.744 1.00 98.19 89 SER A CA 1
ATOM 742 C C . SER A 1 89 ? -3.528 0.630 22.906 1.00 98.19 89 SER A C 1
ATOM 744 O O . SER A 1 89 ? -4.323 1.101 22.090 1.00 98.19 89 SER A O 1
ATOM 746 N N . SER A 1 90 ? -3.969 0.035 24.018 1.00 97.75 90 SER A N 1
ATOM 747 C CA . SER A 1 90 ? -5.407 -0.064 24.317 1.00 97.75 90 SER A CA 1
ATOM 748 C C . SER A 1 90 ? -6.077 1.302 24.501 1.00 97.75 90 SER A C 1
ATOM 750 O O . SER A 1 90 ? -7.243 1.465 24.138 1.00 97.75 90 SER A O 1
ATOM 752 N N . SER A 1 91 ? -5.366 2.291 25.053 1.00 96.81 91 SER A N 1
ATOM 753 C CA . SER A 1 91 ? -5.892 3.647 25.242 1.00 96.81 91 SER A CA 1
ATOM 754 C C . SER A 1 91 ? -6.098 4.360 23.908 1.00 96.81 91 SER A C 1
ATOM 756 O O . SER A 1 91 ? -7.174 4.921 23.686 1.00 96.81 91 SER A O 1
ATOM 758 N N . GLU A 1 92 ? -5.128 4.277 22.996 1.00 97.06 92 GLU A N 1
ATOM 759 C CA . GLU A 1 92 ? -5.231 4.920 21.685 1.00 97.06 92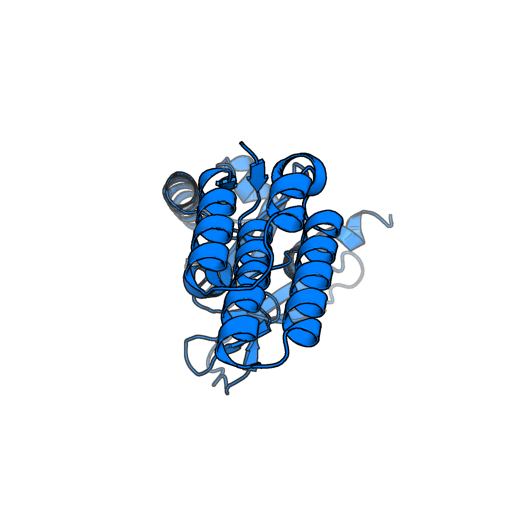 GLU A CA 1
ATOM 760 C C . GLU A 1 92 ? -6.265 4.213 20.802 1.00 97.06 92 GLU A C 1
ATOM 762 O O . GLU A 1 92 ? -7.136 4.868 20.231 1.00 97.06 92 GLU A O 1
ATOM 767 N N . ALA A 1 93 ? -6.297 2.875 20.790 1.00 97.19 93 ALA A N 1
ATOM 768 C CA . ALA A 1 93 ? -7.328 2.121 20.072 1.00 97.19 93 ALA A CA 1
ATOM 769 C C . ALA A 1 93 ? -8.743 2.459 20.576 1.00 97.19 93 ALA A C 1
ATOM 771 O O . ALA A 1 93 ? -9.662 2.662 19.779 1.00 97.19 93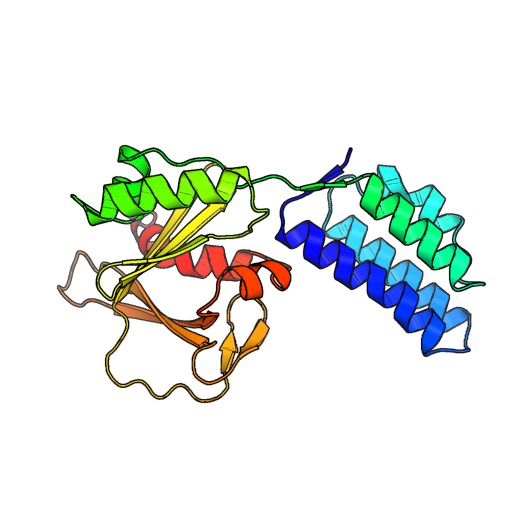 ALA A O 1
ATOM 772 N N . LYS A 1 94 ? -8.928 2.603 21.896 1.00 95.88 94 LYS A N 1
ATOM 773 C CA . LYS A 1 94 ? -10.195 3.063 22.489 1.00 95.88 94 LYS A CA 1
ATOM 774 C C . LYS A 1 94 ? -10.544 4.488 22.059 1.00 95.88 94 LYS A C 1
ATOM 776 O O . LYS A 1 94 ? -11.715 4.775 21.813 1.00 95.88 94 LYS A O 1
ATOM 781 N N . LYS A 1 95 ? -9.564 5.388 21.965 1.00 93.38 95 LYS A N 1
ATOM 782 C CA . LYS A 1 95 ? -9.771 6.779 21.536 1.00 93.38 95 LYS A CA 1
ATOM 783 C C . LYS A 1 95 ? -10.166 6.865 20.063 1.00 93.38 95 LYS A C 1
ATOM 785 O O . LYS A 1 95 ? -11.116 7.589 19.757 1.00 93.38 95 LYS A O 1
ATOM 790 N N . VAL A 1 96 ? -9.476 6.133 19.191 1.00 93.44 96 VAL A N 1
ATOM 791 C CA . VAL A 1 96 ? -9.659 6.172 17.732 1.00 93.44 96 VAL A CA 1
ATOM 792 C C . VAL A 1 96 ? -10.905 5.403 17.302 1.00 93.44 96 VAL A C 1
ATOM 794 O O . VAL A 1 96 ? -11.731 5.948 16.582 1.00 93.44 96 VAL A O 1
ATOM 797 N N . LEU A 1 97 ? -11.078 4.168 17.781 1.00 93.75 97 LEU A N 1
ATOM 798 C CA . LEU A 1 97 ? -12.136 3.258 17.320 1.00 93.75 97 LEU A CA 1
ATOM 799 C C . LEU A 1 97 ? -13.369 3.246 18.233 1.00 93.75 97 LEU A C 1
ATOM 801 O O . LEU A 1 97 ? -14.359 2.589 17.926 1.00 93.75 97 LEU A O 1
ATOM 805 N N . LYS A 1 98 ? -13.315 3.921 19.390 1.00 92.06 98 LYS A N 1
ATOM 806 C CA . LYS A 1 98 ? -14.390 3.939 20.405 1.00 92.06 98 LYS A CA 1
ATOM 807 C C . LYS A 1 98 ? -14.807 2.543 20.905 1.00 92.06 98 LYS A C 1
ATOM 809 O O . LYS A 1 98 ? -15.874 2.391 21.503 1.00 92.06 98 LYS A O 1
ATOM 814 N N . LEU A 1 99 ? -13.958 1.530 20.711 1.00 91.94 99 LEU A N 1
ATOM 815 C CA . LEU A 1 99 ? -14.170 0.162 21.189 1.00 91.94 99 LEU A CA 1
ATOM 816 C C . LEU A 1 99 ? -13.991 0.073 22.709 1.00 91.94 99 LEU A C 1
ATOM 818 O O . LEU A 1 99 ? -13.219 0.820 23.312 1.00 91.94 99 LEU A O 1
ATOM 822 N N . LYS A 1 100 ? -14.696 -0.867 23.345 1.00 93.56 100 LYS A N 1
ATOM 823 C CA . LYS A 1 100 ? -14.639 -1.109 24.796 1.00 93.56 100 LYS A CA 1
ATOM 824 C C . LYS A 1 100 ? -14.662 -2.611 25.098 1.00 93.56 100 LYS A C 1
ATOM 826 O O . LYS A 1 100 ? -15.075 -3.412 24.260 1.00 93.56 100 LYS A O 1
ATOM 831 N N . GLY A 1 101 ? -14.243 -2.981 26.309 1.00 95.19 101 GLY A N 1
ATOM 832 C CA . GLY A 1 101 ? -14.332 -4.353 26.82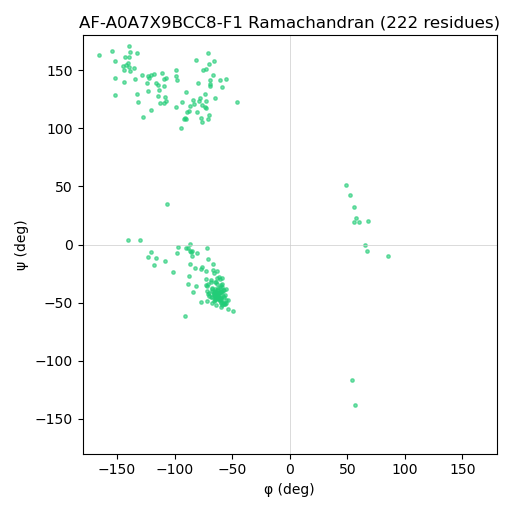0 1.00 95.19 101 GLY A CA 1
ATOM 833 C C . GLY A 1 101 ? -13.626 -5.382 25.931 1.00 95.19 101 GLY A C 1
ATOM 834 O O . GLY A 1 101 ? -12.542 -5.122 25.411 1.00 95.19 101 GLY A O 1
ATOM 835 N N . LYS A 1 102 ? -14.268 -6.541 25.733 1.00 95.19 102 LYS A N 1
ATOM 836 C CA . LYS A 1 102 ? -13.729 -7.673 24.958 1.00 95.19 102 LYS A CA 1
ATOM 837 C C . LYS A 1 102 ? -13.409 -7.318 23.499 1.00 95.19 102 LYS A C 1
ATOM 839 O O . LYS A 1 102 ? -12.428 -7.814 22.958 1.00 95.19 102 LYS A O 1
ATOM 844 N N . GLN A 1 103 ? -14.196 -6.439 22.870 1.00 95.31 103 GLN A N 1
ATOM 845 C CA . GLN A 1 103 ? -13.956 -6.016 21.482 1.00 95.31 103 GLN A CA 1
ATOM 846 C C . GLN A 1 103 ? -12.612 -5.289 21.346 1.00 95.31 103 GLN A C 1
ATOM 848 O O . GLN A 1 103 ? -11.854 -5.551 20.417 1.00 95.31 103 GLN A O 1
ATOM 853 N N . LEU A 1 104 ? -12.302 -4.407 22.304 1.00 97.50 104 LEU A N 1
ATOM 854 C CA . LEU A 1 104 ? -11.049 -3.655 22.330 1.00 97.50 104 LEU A CA 1
ATOM 855 C C . LEU A 1 104 ? -9.843 -4.581 22.531 1.00 97.50 104 LEU A C 1
ATOM 857 O O . LEU A 1 104 ? -8.873 -4.480 21.784 1.00 97.50 104 LEU A O 1
ATOM 861 N N . SER A 1 105 ? -9.904 -5.490 23.511 1.00 97.38 105 SER A N 1
ATOM 862 C CA . SER A 1 105 ? -8.776 -6.380 23.811 1.00 97.38 105 SER A CA 1
ATOM 863 C C . SER A 1 105 ? -8.479 -7.356 22.670 1.00 97.38 105 SER A C 1
ATOM 865 O O . SER A 1 105 ? -7.313 -7.555 22.330 1.00 97.38 105 SER A O 1
ATOM 867 N N . LEU A 1 106 ? -9.516 -7.919 22.037 1.00 97.31 106 LEU A N 1
ATOM 868 C CA . LEU A 1 106 ? -9.364 -8.788 20.867 1.00 97.31 106 LEU A CA 1
ATOM 869 C C . LEU A 1 106 ? -8.753 -8.043 19.679 1.00 97.31 106 LEU A C 1
ATOM 871 O O . LEU A 1 106 ? -7.822 -8.556 19.057 1.00 97.31 106 LEU A O 1
ATOM 875 N N . PHE A 1 107 ? -9.249 -6.836 19.390 1.00 98.25 107 PHE A N 1
ATOM 876 C CA . PHE A 1 107 ? -8.733 -6.023 18.294 1.00 98.25 107 PHE A CA 1
ATOM 877 C C . PHE A 1 107 ? -7.247 -5.702 18.487 1.00 98.25 107 PHE A C 1
ATOM 879 O O . PHE A 1 107 ? -6.449 -6.004 17.605 1.00 98.25 107 PHE A O 1
ATOM 886 N N . VAL A 1 108 ? -6.868 -5.147 19.646 1.00 98.38 108 VAL A N 1
ATOM 887 C CA . VAL A 1 108 ? -5.481 -4.734 19.931 1.00 98.38 108 VAL A CA 1
ATOM 888 C C . VAL A 1 108 ? -4.530 -5.924 19.859 1.00 98.38 108 VAL A C 1
ATOM 890 O O . VAL A 1 108 ? -3.497 -5.835 19.200 1.00 98.38 108 VAL A O 1
ATOM 893 N N . LYS A 1 109 ? -4.900 -7.057 20.476 1.00 98.00 109 LYS A N 1
ATOM 894 C CA . LYS A 1 109 ? -4.087 -8.277 20.433 1.00 98.00 109 LYS A CA 1
ATOM 895 C C . LYS A 1 109 ? -3.837 -8.717 18.991 1.00 98.00 109 LYS A C 1
ATOM 897 O O . LYS A 1 109 ? -2.688 -8.952 18.629 1.00 98.00 109 LYS A O 1
ATOM 902 N N . LYS A 1 110 ? -4.893 -8.821 18.174 1.00 97.94 110 LYS A N 1
ATOM 903 C CA . LYS A 1 110 ? -4.749 -9.335 16.810 1.00 97.94 110 LYS A CA 1
ATOM 904 C C . LYS A 1 110 ? -4.040 -8.350 15.884 1.00 97.94 110 LYS A C 1
ATOM 906 O O . LYS A 1 110 ? -3.203 -8.776 15.099 1.00 97.94 110 LYS A O 1
ATOM 911 N N . TYR A 1 111 ? -4.335 -7.057 15.998 1.00 98.38 111 TYR A N 1
ATOM 912 C CA . TYR A 1 111 ? -3.652 -6.017 15.231 1.00 98.38 111 TYR A CA 1
ATOM 913 C C . TYR A 1 111 ? -2.140 -6.030 15.511 1.00 98.38 111 TYR A C 1
ATOM 915 O O . TYR A 1 111 ? -1.364 -6.175 14.573 1.00 98.38 111 TYR A O 1
ATOM 923 N N . ASN A 1 112 ? -1.722 -5.990 16.784 1.00 98.19 112 ASN A N 1
ATOM 924 C CA . ASN A 1 112 ? -0.299 -5.970 17.155 1.00 98.19 112 ASN A CA 1
ATOM 925 C C . ASN A 1 112 ? 0.448 -7.254 16.744 1.00 98.19 112 ASN A C 1
ATOM 927 O O . ASN A 1 112 ? 1.627 -7.206 16.411 1.00 98.19 112 ASN A O 1
ATOM 931 N N . GLU A 1 113 ? -0.225 -8.408 16.739 1.00 97.56 113 GLU A N 1
ATOM 932 C CA . GLU A 1 113 ? 0.334 -9.664 16.216 1.00 97.56 113 GLU A CA 1
ATOM 933 C C . GLU A 1 113 ? 0.570 -9.602 14.697 1.00 97.56 113 GLU A C 1
ATOM 935 O O . GLU A 1 113 ? 1.602 -10.059 14.203 1.00 97.56 113 GLU A O 1
ATOM 940 N N . VAL A 1 114 ? -0.381 -9.028 13.958 1.00 97.38 114 VAL A N 1
ATOM 941 C CA . VAL A 1 114 ? -0.349 -8.954 12.494 1.00 97.38 114 VAL A CA 1
ATOM 942 C C . VAL A 1 114 ? 0.707 -7.964 12.009 1.00 97.38 114 VAL A C 1
ATOM 944 O O . VAL A 1 114 ? 1.532 -8.324 11.173 1.00 97.38 114 VAL A O 1
ATOM 947 N N . VAL A 1 115 ? 0.746 -6.746 12.556 1.00 96.38 115 VAL A N 1
ATOM 948 C CA . VAL A 1 115 ? 1.647 -5.687 12.056 1.00 96.38 115 VAL A CA 1
ATOM 949 C C . VAL A 1 115 ? 3.135 -5.976 12.280 1.00 96.38 115 VAL A C 1
ATOM 951 O O . VAL A 1 115 ? 3.981 -5.399 11.606 1.00 96.38 115 VAL A O 1
ATOM 954 N N . LYS A 1 116 ? 3.475 -6.921 13.167 1.00 94.88 116 LYS A N 1
ATOM 955 C CA . LYS A 1 116 ? 4.855 -7.419 13.327 1.00 94.88 116 LYS A CA 1
ATOM 956 C C . LYS A 1 116 ? 5.351 -8.228 12.138 1.00 94.88 116 LYS A C 1
ATOM 958 O O . LYS A 1 116 ? 6.549 -8.268 11.891 1.00 94.88 116 LYS A O 1
ATOM 963 N N . ASN A 1 117 ? 4.440 -8.912 11.453 1.00 93.00 117 ASN A N 1
ATOM 964 C CA . ASN A 1 117 ? 4.779 -9.936 10.468 1.00 93.00 117 ASN A CA 1
ATOM 965 C C . ASN A 1 117 ? 4.298 -9.577 9.061 1.00 93.00 117 ASN A C 1
ATOM 967 O O . ASN A 1 117 ? 4.755 -10.166 8.083 1.00 93.00 117 ASN A O 1
ATOM 971 N N . GLU A 1 118 ? 3.364 -8.635 8.949 1.00 94.62 118 GLU A N 1
ATOM 972 C CA . GLU A 1 118 ? 2.730 -8.268 7.693 1.00 94.62 118 GLU A CA 1
ATOM 973 C C . GLU A 1 118 ? 3.043 -6.823 7.310 1.00 94.62 118 GLU A C 1
ATOM 975 O O . GLU A 1 118 ? 3.014 -5.905 8.129 1.00 94.62 118 GLU A O 1
ATOM 980 N N . LYS A 1 119 ? 3.300 -6.634 6.017 1.00 92.88 119 LYS A N 1
ATOM 981 C CA . LYS A 1 119 ? 3.527 -5.336 5.388 1.00 92.88 119 LYS A CA 1
ATOM 982 C C . LYS A 1 119 ? 2.183 -4.813 4.912 1.00 92.88 119 LYS A C 1
ATOM 984 O O . LYS A 1 119 ? 1.583 -5.394 4.011 1.00 92.88 119 LYS A O 1
ATOM 989 N N . LEU A 1 120 ? 1.669 -3.785 5.576 1.00 97.44 120 LEU A N 1
ATOM 990 C CA . LEU A 1 120 ? 0.292 -3.334 5.406 1.00 97.44 120 LEU A CA 1
ATOM 991 C C . LEU A 1 120 ? 0.239 -1.815 5.271 1.00 97.44 120 LEU A C 1
ATOM 993 O O . LEU A 1 120 ? 0.922 -1.095 5.984 1.00 97.44 120 LEU A O 1
ATOM 997 N N . THR A 1 121 ? -0.650 -1.338 4.413 1.00 98.06 121 THR A N 1
ATOM 998 C CA . THR A 1 121 ? -1.175 0.030 4.423 1.00 98.06 121 THR A CA 1
ATOM 999 C C . THR A 1 121 ? -2.296 0.172 5.459 1.00 98.06 121 THR A C 1
ATOM 1001 O O . THR A 1 121 ? -2.430 1.208 6.104 1.00 98.06 121 THR A O 1
ATOM 1004 N N . TYR A 1 122 ? -3.128 -0.856 5.660 1.00 98.19 122 TYR A N 1
ATOM 1005 C CA . TYR A 1 122 ? -4.155 -0.870 6.709 1.00 98.19 122 TYR A CA 1
ATOM 1006 C C . TYR A 1 122 ? -4.488 -2.282 7.186 1.00 98.19 122 TYR A C 1
ATOM 1008 O O . TYR A 1 122 ? -4.339 -3.257 6.451 1.00 98.19 122 TYR A O 1
ATOM 1016 N N . TYR A 1 123 ? -5.031 -2.379 8.394 1.00 98.44 123 TYR A N 1
ATOM 1017 C CA . TYR A 1 123 ? -5.612 -3.602 8.932 1.00 98.44 123 TYR A CA 1
ATOM 1018 C C . TYR A 1 123 ? -7.133 -3.483 9.010 1.00 98.44 123 TYR A C 1
ATOM 1020 O O . TYR A 1 123 ? -7.662 -2.432 9.387 1.00 98.44 123 TYR A O 1
ATOM 1028 N N . SER A 1 124 ? -7.847 -4.571 8.718 1.00 97.44 124 SER A N 1
ATOM 1029 C CA . SER A 1 124 ? -9.263 -4.666 9.061 1.00 97.44 124 SER A CA 1
ATOM 1030 C C . SER A 1 124 ? -9.670 -6.039 9.568 1.00 97.44 124 SER A C 1
ATOM 1032 O O . SER A 1 124 ? -9.041 -7.055 9.286 1.00 97.44 124 SER A O 1
ATOM 1034 N N . THR A 1 125 ? -10.754 -6.070 10.335 1.00 96.88 125 THR A N 1
ATOM 1035 C CA . THR A 1 125 ? -11.307 -7.302 10.898 1.00 96.88 125 THR A CA 1
ATOM 1036 C C . THR A 1 125 ? -12.801 -7.161 11.167 1.00 96.88 125 THR A C 1
ATOM 1038 O O . THR A 1 125 ? -13.339 -6.052 11.163 1.00 96.88 125 THR A O 1
ATOM 1041 N N . ILE A 1 126 ? -13.468 -8.286 11.419 1.00 94.81 126 ILE A N 1
ATOM 1042 C CA . ILE A 1 126 ? -14.872 -8.329 11.819 1.00 94.81 126 ILE A CA 1
ATOM 1043 C C . ILE A 1 126 ? -14.949 -8.830 13.258 1.00 94.81 126 ILE A C 1
ATOM 1045 O O . ILE A 1 126 ? -14.497 -9.932 13.561 1.00 94.81 126 ILE A O 1
ATOM 1049 N N . ILE A 1 127 ? -15.543 -8.029 14.142 1.00 94.94 127 ILE A N 1
ATOM 1050 C CA . ILE A 1 127 ? -15.815 -8.402 15.537 1.00 94.94 127 ILE A CA 1
ATOM 1051 C C . ILE A 1 127 ? -17.272 -8.049 15.836 1.00 94.94 127 ILE A C 1
ATOM 1053 O O . ILE A 1 127 ? -17.672 -6.898 15.674 1.00 94.94 127 ILE A O 1
ATOM 1057 N N . ASP A 1 128 ? -18.070 -9.033 16.260 1.00 92.25 128 ASP A N 1
ATOM 1058 C CA . ASP A 1 128 ? -19.488 -8.873 16.621 1.00 92.25 128 ASP A CA 1
ATOM 1059 C C . ASP A 1 128 ? -20.312 -8.101 15.563 1.00 92.25 128 ASP A C 1
ATOM 1061 O O . ASP A 1 128 ? -20.988 -7.117 15.870 1.00 92.25 128 ASP A O 1
ATOM 1065 N N . ASN A 1 129 ? -20.227 -8.523 14.294 1.00 90.38 129 ASN A N 1
ATOM 1066 C CA . ASN A 1 129 ? -20.876 -7.894 13.127 1.00 90.38 129 ASN A CA 1
ATOM 1067 C C . ASN A 1 129 ? -20.474 -6.431 12.855 1.00 90.38 129 ASN A C 1
ATOM 1069 O O . ASN A 1 129 ? -21.176 -5.707 12.141 1.00 90.38 129 ASN A O 1
ATOM 1073 N N . LYS A 1 130 ? -19.336 -5.987 13.395 1.00 92.81 130 LYS A N 1
ATOM 1074 C CA . LYS A 1 130 ? -18.733 -4.694 13.075 1.00 92.81 130 LYS A CA 1
ATOM 1075 C C . LYS A 1 130 ? -17.477 -4.907 12.249 1.00 92.81 130 LYS A C 1
ATOM 1077 O O . LYS A 1 130 ? -16.581 -5.630 12.677 1.00 92.81 130 LYS A O 1
ATOM 1082 N N . PHE A 1 131 ? -17.403 -4.247 11.102 1.00 94.88 131 PHE A N 1
ATOM 1083 C CA . PHE A 1 131 ? -16.177 -4.137 10.331 1.00 94.88 131 PHE A CA 1
ATOM 1084 C C . PHE A 1 131 ? -15.334 -2.996 10.891 1.00 94.88 131 PHE A C 1
ATOM 1086 O O . PHE A 1 131 ? -15.781 -1.851 10.970 1.00 94.88 131 PHE A O 1
ATOM 1093 N N . ILE A 1 132 ? -14.126 -3.321 11.324 1.00 96.56 132 ILE A N 1
ATOM 1094 C CA . ILE A 1 132 ? -13.215 -2.399 11.995 1.00 96.56 132 ILE A CA 1
ATOM 1095 C C . ILE A 1 132 ? -12.013 -2.218 11.085 1.00 96.56 132 ILE A C 1
ATOM 1097 O O . ILE A 1 132 ? -11.413 -3.214 10.689 1.00 96.56 132 ILE A O 1
ATOM 1101 N N . MET A 1 133 ? -11.647 -0.974 10.784 1.00 97.06 133 MET A N 1
ATOM 1102 C CA . MET A 1 133 ? -10.432 -0.651 10.035 1.00 97.06 133 MET A CA 1
ATOM 1103 C C . MET A 1 133 ? -9.533 0.274 10.841 1.00 97.06 133 MET A C 1
ATOM 1105 O O . MET A 1 133 ? -10.027 1.187 11.507 1.00 97.06 133 MET A O 1
ATOM 1109 N N . LEU A 1 134 ? -8.224 0.073 10.721 1.00 97.69 134 LEU A N 1
ATOM 1110 C CA . LEU A 1 134 ? -7.209 0.935 11.308 1.00 97.69 134 LEU A CA 1
ATOM 1111 C C . LEU A 1 134 ? -5.994 1.050 10.377 1.00 97.69 134 LEU A C 1
ATOM 1113 O O . LEU A 1 134 ? -5.559 0.067 9.779 1.00 97.69 134 LEU A O 1
ATOM 1117 N N . THR A 1 135 ? -5.442 2.251 10.280 1.00 97.81 135 THR A N 1
ATOM 1118 C CA . THR A 1 135 ? -4.167 2.563 9.626 1.00 97.81 135 THR A CA 1
ATOM 1119 C C . THR A 1 135 ? -3.412 3.597 10.462 1.00 97.81 135 THR A C 1
ATOM 1121 O O . THR A 1 135 ? -3.964 4.159 11.416 1.00 97.81 135 THR A O 1
ATOM 1124 N N . TYR A 1 136 ? -2.160 3.841 10.108 1.00 96.81 136 TYR A N 1
ATOM 1125 C CA . TYR A 1 136 ? -1.291 4.836 10.712 1.00 96.81 136 TYR A CA 1
ATOM 1126 C C . TYR A 1 136 ? -0.613 5.634 9.602 1.00 96.81 136 TYR A C 1
ATOM 1128 O O . TYR A 1 136 ? -0.064 5.040 8.676 1.00 96.81 136 TYR A O 1
ATOM 1136 N N . LYS A 1 137 ? -0.665 6.963 9.686 1.00 94.44 137 LYS A N 1
ATOM 1137 C CA . LYS A 1 137 ? -0.003 7.860 8.734 1.00 94.44 137 LYS A CA 1
ATOM 1138 C C . LYS A 1 137 ? 0.347 9.177 9.420 1.00 94.44 137 LYS A C 1
ATOM 1140 O O . LYS A 1 137 ? -0.421 9.647 10.256 1.00 94.44 137 LYS A O 1
ATOM 1145 N N . ASP A 1 138 ? 1.492 9.758 9.075 1.00 92.50 138 ASP A N 1
ATOM 1146 C CA . ASP A 1 138 ? 1.915 11.087 9.541 1.00 92.50 138 ASP A CA 1
ATOM 1147 C C . ASP A 1 138 ? 1.858 11.252 11.070 1.00 92.50 138 ASP A C 1
ATOM 1149 O O . ASP A 1 138 ? 1.379 12.255 11.596 1.00 92.50 138 ASP A O 1
ATOM 1153 N N . GLY A 1 139 ? 2.300 10.232 11.812 1.00 94.06 139 GLY A N 1
ATOM 1154 C CA . GLY A 1 139 ? 2.317 10.280 13.275 1.00 94.06 139 GLY A CA 1
ATOM 1155 C C . GLY A 1 139 ? 1.004 9.873 13.956 1.00 94.06 139 GLY A C 1
ATOM 1156 O O . GLY A 1 139 ? 0.985 9.688 15.175 1.00 94.06 139 GLY A O 1
ATOM 1157 N N . GLU A 1 140 ? -0.088 9.699 13.206 1.00 95.00 140 GLU A N 1
ATOM 1158 C CA . GLU A 1 140 ? -1.428 9.499 13.757 1.00 95.00 140 GLU A CA 1
ATOM 1159 C C . GLU A 1 140 ? -2.105 8.208 13.282 1.00 95.00 140 GLU A C 1
ATOM 1161 O O . GLU A 1 140 ? -2.022 7.789 12.129 1.00 95.00 140 GLU A O 1
ATOM 1166 N N . TYR A 1 141 ? -2.884 7.605 14.181 1.00 96.19 141 TYR A N 1
ATOM 1167 C CA . TYR A 1 141 ? -3.790 6.512 13.845 1.00 96.19 141 TYR A CA 1
ATOM 1168 C C . TYR A 1 141 ? -5.076 7.035 13.223 1.00 96.19 141 TYR A C 1
ATOM 1170 O O . TYR A 1 141 ? -5.667 7.965 13.764 1.00 96.19 141 TYR A O 1
ATOM 1178 N N . TYR A 1 142 ? -5.586 6.376 12.186 1.00 96.00 142 TYR A N 1
ATOM 1179 C CA . TYR A 1 142 ? -6.902 6.624 11.593 1.00 96.00 142 TYR A CA 1
ATOM 1180 C C . TYR A 1 142 ? -7.706 5.334 11.597 1.00 96.00 142 TYR A C 1
ATOM 1182 O O . TYR A 1 142 ? -7.174 4.270 11.295 1.00 96.00 142 TYR A O 1
ATOM 1190 N N . GLY A 1 143 ? -8.996 5.404 11.912 1.00 94.81 143 GLY A N 1
ATOM 1191 C CA . GLY A 1 143 ? -9.806 4.199 11.972 1.00 94.81 143 GLY A CA 1
ATOM 1192 C C . GLY A 1 143 ? -11.295 4.465 11.995 1.00 94.81 143 GLY A C 1
ATOM 1193 O O . GLY A 1 143 ? -11.745 5.576 12.269 1.00 94.81 143 GLY A O 1
ATOM 1194 N N . VAL A 1 144 ? -12.051 3.417 11.694 1.00 93.75 144 VAL A N 1
ATOM 1195 C CA . VAL A 1 144 ? -13.511 3.439 11.661 1.00 93.75 144 VAL A CA 1
ATOM 1196 C C . VAL A 1 144 ? -14.051 2.109 12.165 1.00 93.75 144 VAL A C 1
ATOM 1198 O O . VAL A 1 144 ? -13.430 1.057 12.002 1.00 93.75 144 VAL A O 1
ATOM 1201 N N . VAL A 1 145 ? -15.237 2.167 12.757 1.00 93.75 145 VAL A N 1
ATOM 1202 C CA . VAL A 1 145 ? -16.038 0.998 13.107 1.00 93.75 145 VAL A CA 1
ATOM 1203 C C . VAL A 1 145 ? -17.361 1.128 12.373 1.00 93.75 145 VAL A C 1
ATOM 1205 O O . VAL A 1 145 ? -18.128 2.053 12.632 1.00 93.75 145 VAL A O 1
ATOM 1208 N N . SER A 1 146 ? -17.624 0.206 11.454 1.00 92.38 146 SER A N 1
ATOM 1209 C CA . SER A 1 146 ? -18.827 0.195 10.634 1.00 92.38 146 SER A CA 1
ATOM 1210 C C . SER A 1 146 ? -19.700 -1.011 10.955 1.00 92.38 146 SER A C 1
ATOM 1212 O O . SER A 1 146 ? -19.203 -2.122 11.122 1.00 92.38 146 SER A O 1
ATOM 1214 N N . ILE A 1 147 ? -21.011 -0.802 11.051 1.00 90.25 147 ILE A N 1
ATOM 1215 C CA . ILE A 1 147 ? -21.972 -1.896 11.212 1.00 90.25 147 ILE A CA 1
ATOM 1216 C C . ILE A 1 147 ? -22.169 -2.540 9.844 1.00 90.25 147 ILE A C 1
ATOM 1218 O O . ILE A 1 147 ? -22.524 -1.852 8.890 1.00 90.25 147 ILE A O 1
ATOM 1222 N N . ILE A 1 148 ? -21.973 -3.855 9.759 1.00 87.25 148 ILE A N 1
ATOM 1223 C CA . ILE A 1 148 ? -22.198 -4.592 8.515 1.00 87.25 148 ILE A CA 1
ATOM 1224 C C . ILE A 1 148 ? -23.712 -4.685 8.292 1.00 87.25 148 ILE A C 1
ATOM 1226 O O . ILE A 1 148 ? -24.410 -5.281 9.123 1.00 87.25 148 ILE A O 1
ATOM 1230 N N . PRO A 1 149 ? -24.260 -4.104 7.210 1.00 80.44 149 PRO A N 1
ATOM 1231 C CA . PRO A 1 149 ? -25.697 -4.142 7.001 1.00 80.44 149 PRO A CA 1
ATOM 1232 C C . PRO A 1 149 ? -26.151 -5.566 6.667 1.00 80.44 149 PRO A C 1
ATOM 1234 O O . PRO A 1 149 ? -25.535 -6.269 5.864 1.00 80.44 149 PRO A O 1
ATOM 1237 N N . LYS A 1 150 ? -27.258 -5.998 7.275 1.00 74.69 150 LYS A N 1
ATOM 1238 C CA . LYS A 1 150 ? -27.848 -7.313 7.004 1.00 74.69 150 LYS A CA 1
ATOM 1239 C C . LYS A 1 150 ? -28.441 -7.332 5.588 1.00 74.69 150 LYS A C 1
ATOM 1241 O O . LYS A 1 150 ? -29.065 -6.362 5.172 1.00 74.69 150 LYS A O 1
ATOM 1246 N N . ASN A 1 151 ? -28.299 -8.456 4.885 1.00 66.44 151 ASN A N 1
ATOM 1247 C CA . ASN A 1 151 ? -28.950 -8.748 3.597 1.00 66.44 151 ASN A CA 1
ATOM 1248 C C . ASN A 1 151 ? -28.504 -7.915 2.379 1.00 66.44 151 ASN A C 1
ATOM 1250 O O . ASN A 1 151 ? -29.222 -7.880 1.378 1.00 66.44 151 ASN A O 1
ATOM 1254 N N . ILE A 1 152 ? -27.324 -7.284 2.395 1.00 67.94 152 ILE A N 1
ATOM 1255 C CA . ILE A 1 152 ? -26.803 -6.671 1.166 1.00 67.94 152 ILE A CA 1
ATOM 1256 C C . ILE A 1 152 ? -26.243 -7.769 0.260 1.00 67.94 152 ILE A C 1
ATOM 1258 O O . ILE A 1 152 ? -25.181 -8.329 0.517 1.00 67.94 152 ILE A O 1
ATOM 1262 N N . ARG A 1 153 ? -26.939 -8.043 -0.846 1.00 67.69 153 ARG A N 1
ATOM 1263 C CA . ARG A 1 153 ? -26.339 -8.737 -1.990 1.00 67.69 153 ARG A CA 1
ATOM 1264 C C . ARG A 1 153 ? -25.454 -7.749 -2.732 1.00 67.69 153 ARG A C 1
ATOM 1266 O O . ARG A 1 153 ? -25.964 -6.856 -3.411 1.00 67.69 153 ARG A O 1
ATOM 1273 N N . ILE A 1 154 ? -24.142 -7.890 -2.591 1.00 74.75 154 ILE A N 1
ATOM 1274 C CA . ILE A 1 154 ? -23.204 -6.995 -3.261 1.00 74.75 154 ILE A CA 1
ATOM 1275 C C . ILE A 1 154 ? -22.876 -7.582 -4.631 1.00 74.75 154 ILE A C 1
ATOM 1277 O O . ILE A 1 154 ? -22.311 -8.665 -4.759 1.00 74.75 154 ILE A O 1
ATOM 1281 N N . LYS A 1 155 ? -23.296 -6.868 -5.678 1.00 80.25 155 LYS A N 1
ATOM 1282 C CA . LYS A 1 155 ? -22.851 -7.132 -7.050 1.00 80.25 155 LYS A CA 1
ATOM 1283 C C . LYS A 1 155 ? -21.391 -6.705 -7.201 1.00 80.25 155 LYS A C 1
ATOM 1285 O O . LYS A 1 155 ? -20.894 -5.926 -6.392 1.00 80.25 155 LYS A O 1
ATOM 1290 N N . LYS A 1 156 ? -20.737 -7.152 -8.275 1.00 90.06 156 LYS A N 1
ATOM 1291 C CA . LYS A 1 156 ? -19.394 -6.692 -8.647 1.00 90.06 156 LYS A CA 1
ATOM 1292 C C . LYS A 1 156 ? -19.290 -5.165 -8.549 1.00 90.06 156 LYS A C 1
ATOM 1294 O O . LYS A 1 156 ? -20.069 -4.458 -9.188 1.00 90.06 156 LYS A O 1
ATOM 1299 N N . ASN A 1 157 ? -18.354 -4.670 -7.749 1.00 92.94 157 ASN A N 1
ATOM 1300 C CA . ASN A 1 157 ? -18.154 -3.243 -7.515 1.00 92.94 157 ASN A CA 1
ATOM 1301 C C . ASN A 1 157 ? -16.663 -2.912 -7.386 1.00 92.94 157 ASN A C 1
ATOM 1303 O O . ASN A 1 157 ? -15.826 -3.789 -7.167 1.00 92.94 157 ASN A O 1
ATOM 1307 N N . LEU A 1 158 ? -16.333 -1.638 -7.551 1.00 94.69 158 LEU A N 1
ATOM 1308 C CA . LEU A 1 158 ? -14.978 -1.125 -7.440 1.00 94.69 158 LEU A CA 1
ATOM 1309 C C . LEU A 1 158 ? -14.647 -0.854 -5.967 1.00 94.69 158 LEU A C 1
ATOM 1311 O O . LEU A 1 158 ? -15.339 -0.081 -5.304 1.00 94.69 158 LEU A O 1
ATOM 1315 N N . CYS A 1 159 ? -13.563 -1.441 -5.459 1.00 96.38 159 CYS A N 1
ATOM 1316 C CA . CYS A 1 159 ? -13.023 -1.052 -4.161 1.00 96.38 159 CYS A CA 1
ATOM 1317 C C . CYS A 1 159 ? -12.521 0.397 -4.222 1.00 96.38 159 CYS A C 1
ATOM 1319 O O . CYS A 1 159 ? -11.676 0.746 -5.052 1.00 96.38 159 CYS A O 1
ATOM 1321 N N . CYS A 1 160 ? -12.998 1.243 -3.312 1.00 95.62 160 CYS A N 1
ATOM 1322 C CA . CYS A 1 160 ? -12.649 2.657 -3.284 1.00 95.62 160 CYS A CA 1
ATOM 1323 C C . CYS A 1 160 ? -11.169 2.912 -2.942 1.00 95.62 160 CYS A C 1
ATOM 1325 O O . CYS A 1 160 ? -10.656 3.961 -3.330 1.00 95.62 160 CYS A O 1
ATOM 1327 N N . PHE A 1 161 ? -10.488 1.962 -2.286 1.00 96.69 161 PHE A N 1
ATOM 1328 C CA . PHE A 1 161 ? -9.086 2.077 -1.870 1.00 96.69 161 PHE A CA 1
ATOM 1329 C C . PHE A 1 161 ? -8.116 1.542 -2.926 1.00 96.69 161 PHE A C 1
ATOM 1331 O O . PHE A 1 161 ? -7.328 2.305 -3.468 1.00 96.69 161 PHE A O 1
ATOM 1338 N N . CYS A 1 162 ? -8.193 0.251 -3.268 1.00 96.94 162 CYS A N 1
ATOM 1339 C CA . CYS A 1 162 ? -7.242 -0.369 -4.200 1.00 96.94 162 CYS A CA 1
ATOM 1340 C C . CYS A 1 162 ? -7.638 -0.267 -5.681 1.00 96.94 162 CYS A C 1
ATOM 1342 O O . CYS A 1 162 ? -6.907 -0.748 -6.543 1.00 96.94 162 CYS A O 1
ATOM 1344 N N . LYS A 1 163 ? -8.814 0.304 -5.983 1.00 96.19 163 LYS A N 1
ATOM 1345 C CA . LYS A 1 163 ? -9.342 0.477 -7.350 1.00 96.19 163 LYS A CA 1
ATOM 1346 C C . LYS A 1 163 ? -9.491 -0.817 -8.143 1.00 96.19 163 LYS A C 1
ATOM 1348 O O . LYS A 1 163 ? -9.535 -0.795 -9.366 1.00 96.19 163 LYS A O 1
ATOM 1353 N N . GLN A 1 164 ? -9.602 -1.946 -7.453 1.00 96.00 164 GLN A N 1
ATOM 1354 C CA . GLN A 1 164 ? -9.860 -3.225 -8.090 1.00 96.00 164 GLN A CA 1
ATOM 1355 C C . GLN A 1 164 ? -11.342 -3.574 -8.017 1.00 96.00 164 GLN A C 1
ATOM 1357 O O . GLN A 1 164 ? -11.996 -3.332 -6.998 1.00 96.00 164 GLN A O 1
ATOM 1362 N N . PHE A 1 165 ? -11.863 -4.171 -9.088 1.00 95.06 165 PHE A N 1
ATOM 1363 C CA . PHE A 1 165 ? -13.182 -4.786 -9.045 1.00 95.06 165 PHE A CA 1
ATOM 1364 C C . PHE A 1 165 ? -13.149 -6.034 -8.161 1.00 95.06 165 PHE A C 1
ATOM 1366 O O . PHE A 1 165 ? -12.204 -6.826 -8.205 1.00 95.06 165 PHE A O 1
ATOM 1373 N N . ARG A 1 166 ? -14.196 -6.185 -7.360 1.00 93.88 166 ARG A N 1
ATOM 1374 C CA . ARG A 1 166 ? -14.435 -7.301 -6.446 1.00 93.88 166 ARG A CA 1
ATOM 1375 C C . ARG A 1 166 ? -15.905 -7.668 -6.525 1.00 93.88 166 ARG A C 1
ATOM 1377 O O . ARG A 1 166 ? -16.733 -6.796 -6.795 1.00 93.88 166 ARG A O 1
ATOM 1384 N N . ASP A 1 167 ? -16.236 -8.924 -6.311 1.00 88.81 167 ASP A N 1
ATOM 1385 C CA . ASP A 1 167 ? -17.601 -9.425 -6.375 1.00 88.81 167 ASP A CA 1
ATOM 1386 C C . ASP A 1 167 ? -17.944 -10.302 -5.176 1.00 88.81 167 ASP A C 1
ATOM 1388 O O . ASP A 1 167 ? -17.083 -10.681 -4.387 1.00 88.81 167 ASP A O 1
ATOM 1392 N N . GLY A 1 168 ? -19.247 -10.527 -4.996 1.00 87.00 168 GLY A N 1
ATOM 1393 C CA . GLY A 1 168 ? -19.768 -11.403 -3.957 1.00 87.00 168 GLY A CA 1
ATOM 1394 C C . GLY A 1 168 ? -19.274 -11.034 -2.561 1.00 87.00 168 GLY A C 1
ATOM 1395 O O . GLY A 1 168 ? -19.590 -9.965 -2.038 1.00 87.00 168 GLY A O 1
ATOM 1396 N N . ASP A 1 169 ? -18.533 -11.958 -1.962 1.00 87.38 169 ASP A N 1
ATOM 1397 C CA . ASP A 1 169 ? -17.982 -11.886 -0.613 1.00 87.38 169 ASP A CA 1
ATOM 1398 C C . ASP A 1 169 ? -16.642 -11.142 -0.529 1.00 87.38 169 ASP A C 1
ATOM 1400 O O . ASP A 1 169 ? -16.211 -10.817 0.577 1.00 87.38 169 ASP A O 1
ATOM 1404 N N . GLU A 1 170 ? -16.003 -10.802 -1.655 1.00 90.62 170 GLU A N 1
ATOM 1405 C CA . GLU A 1 170 ? -14.734 -10.061 -1.695 1.00 90.62 170 GLU A CA 1
ATOM 1406 C C . GLU A 1 170 ? -14.893 -8.543 -1.521 1.00 90.62 170 GLU A C 1
ATOM 1408 O O . GLU A 1 170 ? -13.908 -7.802 -1.418 1.00 90.62 170 GLU A O 1
ATOM 1413 N N . ILE A 1 171 ? -16.129 -8.056 -1.503 1.00 92.88 171 ILE A N 1
ATOM 1414 C CA . ILE A 1 171 ? -16.468 -6.641 -1.411 1.00 92.88 171 ILE A CA 1
ATOM 1415 C C . ILE A 1 171 ? -17.474 -6.424 -0.287 1.00 92.88 171 ILE A C 1
ATOM 1417 O O . ILE A 1 171 ? -18.344 -7.249 -0.027 1.00 92.88 171 ILE A O 1
ATOM 1421 N N . MET A 1 172 ? -17.371 -5.289 0.389 1.00 91.25 172 MET A N 1
ATOM 1422 C CA . MET A 1 172 ? -18.301 -4.885 1.430 1.00 91.25 172 MET A CA 1
ATOM 1423 C C . MET A 1 172 ? -18.616 -3.402 1.363 1.00 91.25 172 MET A C 1
ATOM 1425 O O . MET A 1 172 ? -17.815 -2.597 0.893 1.00 91.25 172 MET A O 1
ATOM 1429 N N . PHE A 1 173 ? -19.804 -3.047 1.845 1.00 91.62 173 PHE A N 1
ATOM 1430 C CA . PHE A 1 173 ? -20.194 -1.662 2.039 1.00 91.62 173 PHE A CA 1
ATOM 1431 C C . PHE A 1 173 ? -19.888 -1.246 3.475 1.00 91.62 173 PHE A C 1
ATOM 1433 O O . PHE A 1 173 ? -20.386 -1.856 4.422 1.00 91.62 173 PHE A O 1
ATOM 1440 N N . ILE A 1 174 ? -19.082 -0.200 3.619 1.00 91.31 174 ILE A N 1
ATOM 1441 C CA . ILE A 1 174 ? -18.682 0.370 4.900 1.00 91.31 174 ILE A CA 1
ATOM 1442 C C . ILE A 1 174 ? -19.178 1.805 5.004 1.00 91.31 174 ILE A C 1
ATOM 1444 O O . ILE A 1 174 ? -19.233 2.541 4.024 1.00 91.31 174 ILE A O 1
ATOM 1448 N N . GLN A 1 175 ? -19.520 2.209 6.215 1.00 90.56 175 GLN A N 1
ATOM 1449 C CA . GLN A 1 175 ? -19.999 3.540 6.560 1.00 90.56 175 GLN A CA 1
ATOM 1450 C C . GLN A 1 175 ? -19.106 4.160 7.628 1.00 90.56 175 GLN A C 1
ATOM 1452 O O . GLN A 1 175 ? -18.843 3.529 8.654 1.00 90.56 175 GLN A O 1
ATOM 1457 N N . ASN A 1 176 ? -18.704 5.410 7.405 1.00 86.56 176 ASN A N 1
ATOM 1458 C CA . ASN A 1 176 ? -18.146 6.268 8.440 1.00 86.56 176 ASN A CA 1
ATOM 1459 C C . ASN A 1 176 ? -19.248 7.206 8.950 1.00 86.56 176 ASN A C 1
ATOM 1461 O O . ASN A 1 176 ? -19.828 7.973 8.174 1.00 86.56 176 ASN A O 1
ATOM 1465 N N . VAL A 1 177 ? -19.582 7.095 10.236 1.00 80.06 177 VAL A N 1
ATOM 1466 C CA . VAL A 1 177 ? -20.631 7.901 10.867 1.00 80.06 177 VAL A CA 1
ATOM 1467 C C . VAL A 1 177 ? -20.069 9.286 11.165 1.00 80.06 177 VAL A C 1
ATOM 1469 O O . VAL A 1 177 ? -19.084 9.424 11.877 1.00 80.06 177 VAL A O 1
ATOM 1472 N N . LEU A 1 178 ? -20.725 10.312 10.634 1.00 72.19 178 LEU A N 1
ATOM 1473 C CA . LEU A 1 178 ? -20.441 11.711 10.914 1.00 72.19 178 LEU A CA 1
ATOM 1474 C C . LEU A 1 178 ? -21.244 12.127 12.146 1.00 72.19 178 LEU A C 1
ATOM 1476 O O . LEU A 1 178 ? -22.480 12.179 12.107 1.00 72.19 178 LEU A O 1
ATOM 1480 N N . SER A 1 179 ? -20.565 12.458 13.238 1.00 60.53 179 SER A N 1
ATOM 1481 C CA . SER A 1 179 ? -21.233 13.045 14.397 1.00 60.53 179 SER A CA 1
ATOM 1482 C C . SER A 1 179 ? -21.705 14.482 14.085 1.00 60.53 179 SER A C 1
ATOM 1484 O O . SER A 1 179 ? -20.904 15.395 13.902 1.00 60.53 179 SER A O 1
ATOM 1486 N N . ASN A 1 180 ? -23.022 14.722 14.004 1.00 53.19 180 ASN A N 1
ATOM 1487 C CA . ASN A 1 180 ? -23.578 16.084 14.048 1.00 53.19 180 ASN A CA 1
ATOM 1488 C C . ASN A 1 180 ? -23.960 16.398 15.498 1.00 53.19 180 ASN A C 1
ATOM 1490 O O . ASN A 1 180 ? -25.015 15.986 15.979 1.00 53.19 180 ASN A O 1
ATOM 1494 N N . SER A 1 181 ? -23.108 17.148 16.193 1.00 49.84 181 SER A N 1
ATOM 1495 C CA . SER A 1 181 ? -23.292 17.493 17.609 1.00 49.84 181 SER A CA 1
ATOM 1496 C C . SER A 1 181 ? -24.413 18.508 17.890 1.00 49.84 181 SER A C 1
ATOM 1498 O O . SER A 1 181 ? -24.673 18.792 19.052 1.00 49.84 181 SER A O 1
ATOM 1500 N N . SER A 1 182 ? -25.092 19.052 16.872 1.00 51.34 182 SER A N 1
ATOM 1501 C CA . SER A 1 182 ? -26.041 20.169 17.037 1.00 51.34 182 SER A CA 1
ATOM 1502 C C . SER A 1 182 ? -27.491 19.908 16.608 1.00 51.34 182 SER A C 1
ATOM 1504 O O . SER A 1 182 ? -28.331 20.767 16.842 1.00 51.34 182 SER A O 1
ATOM 1506 N N . SER A 1 183 ? -27.831 18.765 15.997 1.00 54.81 183 SER A N 1
ATOM 1507 C CA . SER A 1 183 ? -29.197 18.543 15.469 1.00 54.81 183 SER A CA 1
ATOM 1508 C C . SER A 1 183 ? -29.777 17.141 15.670 1.00 54.81 183 SER A C 1
ATOM 1510 O O . SER A 1 183 ? -30.856 16.855 15.156 1.00 54.81 183 SER A O 1
ATOM 1512 N N . GLY A 1 184 ? -29.070 16.237 16.358 1.00 53.81 184 GLY A N 1
ATOM 1513 C CA . GLY A 1 184 ? -29.509 14.844 16.541 1.00 53.81 184 GLY A CA 1
ATOM 1514 C C . GLY A 1 184 ? -29.577 14.008 15.250 1.00 53.81 184 GLY A C 1
ATOM 1515 O O . GLY A 1 184 ? -29.912 12.827 15.304 1.00 53.81 184 GLY A O 1
ATOM 1516 N N . LYS A 1 185 ? -29.248 14.582 14.082 1.00 55.25 185 LYS A N 1
ATOM 1517 C CA . LYS A 1 185 ? -29.242 13.885 12.787 1.00 55.25 185 LYS A CA 1
ATOM 1518 C C . LYS A 1 185 ? -27.877 13.259 12.518 1.00 55.25 185 LYS A C 1
ATOM 1520 O O . LYS A 1 185 ? -26.931 13.973 12.197 1.00 55.25 185 LYS A O 1
ATOM 1525 N N . TYR A 1 186 ? -27.779 11.935 12.590 1.00 59.38 186 TYR A N 1
ATOM 1526 C CA . TYR A 1 186 ? -26.587 11.206 12.152 1.00 59.38 186 TYR A CA 1
ATOM 1527 C C . TYR A 1 186 ? -26.520 11.182 10.625 1.00 59.38 186 TYR A C 1
ATOM 1529 O O . TYR A 1 186 ? -27.394 10.618 9.971 1.00 59.38 186 TYR A O 1
ATOM 1537 N N . ASN A 1 187 ? -25.463 11.765 10.063 1.00 70.69 187 ASN A N 1
ATOM 1538 C CA . ASN A 1 187 ? -25.126 11.564 8.657 1.00 70.69 187 A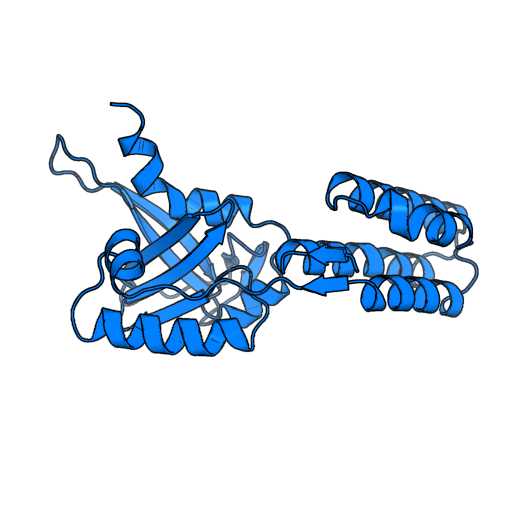SN A CA 1
ATOM 1539 C C . ASN A 1 187 ? -24.032 10.498 8.584 1.00 70.69 187 ASN A C 1
ATOM 1541 O O . ASN A 1 187 ? -23.231 10.369 9.503 1.00 70.69 187 ASN A O 1
ATOM 1545 N N . SER A 1 188 ? -23.969 9.726 7.508 1.00 79.75 188 SER A N 1
ATOM 1546 C CA . SER A 1 188 ? -22.856 8.805 7.274 1.00 79.75 188 SER A CA 1
ATOM 1547 C C . SER A 1 188 ? -22.401 8.901 5.830 1.00 79.75 188 SER A C 1
ATOM 1549 O O . SER A 1 188 ? -23.183 9.258 4.948 1.00 79.75 188 SER A O 1
ATOM 1551 N N . ILE A 1 189 ? -21.125 8.611 5.596 1.00 85.44 189 ILE A N 1
ATOM 1552 C CA . ILE A 1 189 ? -20.577 8.465 4.249 1.00 85.44 189 ILE A CA 1
ATOM 1553 C C . ILE A 1 189 ? -20.271 6.992 4.044 1.00 85.44 189 ILE A C 1
ATOM 1555 O O . ILE A 1 189 ? -19.516 6.394 4.810 1.00 85.44 189 ILE A O 1
ATOM 1559 N N . GLY A 1 190 ? -20.886 6.419 3.014 1.00 89.62 190 GLY A N 1
ATOM 1560 C CA . GLY A 1 190 ? -20.711 5.031 2.626 1.00 89.62 190 GLY A CA 1
ATOM 1561 C C . GLY A 1 190 ? -19.728 4.866 1.473 1.00 89.62 190 GLY A C 1
ATOM 1562 O O . GLY A 1 190 ? -19.677 5.711 0.581 1.00 89.62 190 GLY A O 1
ATOM 1563 N N . GLN A 1 191 ? -18.964 3.779 1.477 1.00 92.81 191 GLN A N 1
ATOM 1564 C CA . GLN A 1 191 ? -18.076 3.376 0.387 1.00 92.81 191 GLN A CA 1
ATOM 1565 C C . GLN A 1 191 ? -18.038 1.852 0.262 1.00 92.81 191 GLN A C 1
ATOM 1567 O O . GLN A 1 191 ? -18.226 1.138 1.245 1.00 92.81 191 GLN A O 1
ATOM 1572 N N . TYR A 1 192 ? -17.756 1.356 -0.943 1.00 93.62 192 TYR A N 1
ATOM 1573 C CA . TYR A 1 192 ? -17.439 -0.055 -1.157 1.00 93.62 192 TYR A CA 1
ATOM 1574 C C . TYR A 1 192 ? -15.934 -0.282 -1.033 1.00 93.62 192 TYR A C 1
ATOM 1576 O O . TYR A 1 192 ? -15.148 0.433 -1.653 1.00 93.62 192 TYR A O 1
ATOM 1584 N N . CYS A 1 193 ? -15.520 -1.286 -0.268 1.00 94.81 193 CYS A N 1
ATOM 1585 C CA . CYS A 1 193 ? -14.122 -1.681 -0.133 1.00 94.81 193 CYS A CA 1
ATOM 1586 C C . CYS A 1 193 ? -13.968 -3.204 -0.135 1.00 94.81 193 CYS A C 1
ATOM 1588 O O . CYS A 1 193 ? -14.944 -3.936 0.011 1.00 94.81 193 CYS A O 1
ATOM 1590 N N . CYS A 1 194 ? -12.736 -3.683 -0.310 1.00 95.81 194 CYS A N 1
ATOM 1591 C CA . CYS A 1 194 ? -12.426 -5.102 -0.169 1.00 95.81 194 CYS A CA 1
ATOM 1592 C C . CYS A 1 194 ? -12.783 -5.597 1.238 1.00 95.81 194 CYS A C 1
ATOM 1594 O O . CYS A 1 194 ? -12.416 -4.959 2.228 1.00 95.81 194 CYS A O 1
ATOM 1596 N N . SER A 1 195 ? -13.424 -6.759 1.320 1.00 93.19 195 SER A N 1
ATOM 1597 C CA . SER A 1 195 ? -13.666 -7.446 2.593 1.00 93.19 195 SER A CA 1
ATOM 1598 C C . SER A 1 195 ? -12.389 -8.063 3.174 1.00 93.19 195 SER A C 1
ATOM 1600 O O . SER A 1 195 ? -12.185 -8.053 4.389 1.00 93.19 195 SER A O 1
ATOM 1602 N N . ASP A 1 196 ? -11.507 -8.543 2.296 1.00 95.12 196 ASP A N 1
ATOM 1603 C CA . ASP A 1 196 ? -10.181 -9.058 2.616 1.00 95.12 196 ASP A CA 1
ATOM 1604 C C . ASP A 1 196 ? -9.140 -7.933 2.523 1.00 95.12 196 ASP A C 1
ATOM 1606 O O . ASP A 1 196 ? -8.778 -7.466 1.432 1.00 95.12 196 ASP A O 1
ATOM 1610 N N . TYR A 1 197 ? -8.635 -7.497 3.682 1.00 96.38 197 TYR A N 1
ATOM 1611 C CA . TYR A 1 197 ? -7.602 -6.468 3.721 1.00 96.38 197 TYR A CA 1
ATOM 1612 C C . TYR A 1 197 ? -6.297 -6.934 3.090 1.00 96.38 197 TYR A C 1
ATOM 1614 O O . TYR A 1 197 ? -5.635 -6.106 2.481 1.00 96.38 197 TYR A O 1
ATOM 1622 N N . LYS A 1 198 ? -5.919 -8.214 3.153 1.00 96.56 198 LYS A N 1
ATOM 1623 C CA . LYS A 1 198 ? -4.646 -8.684 2.581 1.00 96.56 198 LYS A CA 1
ATOM 1624 C C . LYS A 1 198 ? -4.655 -8.524 1.065 1.00 96.56 198 LYS A C 1
ATOM 1626 O O . LYS A 1 198 ? -3.766 -7.896 0.494 1.00 96.56 198 LYS A O 1
ATOM 1631 N N . LYS A 1 199 ? -5.736 -8.971 0.415 1.00 95.88 199 LYS A N 1
ATOM 1632 C CA . LYS A 1 199 ? -5.955 -8.742 -1.025 1.00 95.88 199 LYS A CA 1
ATOM 1633 C C . LYS A 1 199 ? -5.998 -7.259 -1.382 1.00 95.88 199 LYS A C 1
ATOM 1635 O O . LYS A 1 199 ? -5.561 -6.876 -2.469 1.00 95.88 199 LYS A O 1
ATOM 1640 N N . CYS A 1 200 ? -6.559 -6.421 -0.514 1.00 97.56 200 CYS A N 1
ATOM 1641 C CA . CYS A 1 200 ? -6.588 -4.979 -0.730 1.00 97.56 200 CYS A CA 1
ATOM 1642 C C . CYS A 1 200 ? -5.182 -4.373 -0.648 1.00 97.56 200 CYS A C 1
ATOM 1644 O O . CYS A 1 200 ? -4.763 -3.702 -1.586 1.00 97.56 200 CYS A O 1
ATOM 1646 N N . ASN A 1 201 ? -4.441 -4.676 0.420 1.00 97.88 201 ASN A N 1
ATOM 1647 C CA . ASN A 1 201 ? -3.099 -4.167 0.692 1.00 97.88 201 ASN A CA 1
ATOM 1648 C C . ASN A 1 201 ? -2.080 -4.557 -0.375 1.00 97.88 201 ASN A C 1
ATOM 1650 O O . ASN A 1 201 ? -1.179 -3.772 -0.613 1.00 97.88 201 ASN A O 1
ATOM 1654 N N . ASN A 1 202 ? -2.252 -5.681 -1.074 1.00 96.50 202 ASN A N 1
ATOM 1655 C CA . ASN A 1 202 ? -1.407 -6.044 -2.222 1.00 96.50 202 ASN A CA 1
ATOM 1656 C C . ASN A 1 202 ? -1.647 -5.176 -3.475 1.00 96.50 202 ASN A C 1
ATOM 1658 O O . ASN A 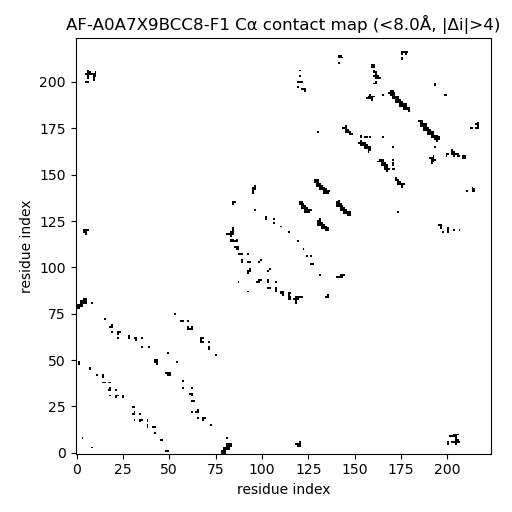1 202 ? -0.918 -5.288 -4.456 1.00 96.50 202 ASN A O 1
ATOM 1662 N N . ASN A 1 203 ? -2.720 -4.381 -3.496 1.00 96.75 203 ASN A N 1
ATOM 1663 C CA . ASN A 1 203 ? -3.154 -3.623 -4.671 1.00 96.75 203 ASN A CA 1
ATOM 1664 C C . ASN A 1 203 ? -3.256 -2.111 -4.432 1.00 96.75 203 ASN A C 1
ATOM 1666 O O . ASN A 1 203 ? -3.475 -1.380 -5.398 1.00 96.75 203 ASN A O 1
ATOM 1670 N N . ILE A 1 204 ? -3.163 -1.641 -3.183 1.00 97.31 204 ILE A N 1
ATOM 1671 C CA . ILE A 1 204 ? -3.183 -0.207 -2.869 1.00 97.31 204 ILE A CA 1
ATOM 1672 C C . ILE A 1 204 ? -1.848 0.406 -3.275 1.00 97.31 204 ILE A C 1
ATOM 1674 O O . ILE A 1 204 ? -0.806 -0.081 -2.858 1.00 97.31 204 ILE A O 1
ATOM 1678 N N . GLU A 1 205 ? -1.909 1.497 -4.032 1.00 96.44 205 GLU A N 1
ATOM 1679 C CA . GLU A 1 205 ? -0.739 2.279 -4.471 1.00 96.44 205 GLU A CA 1
ATOM 1680 C C . GLU A 1 205 ? -0.727 3.700 -3.911 1.00 96.44 205 GLU A C 1
ATOM 1682 O O . GLU A 1 205 ? 0.262 4.409 -4.020 1.00 96.44 205 GLU A O 1
ATOM 1687 N N . ASN A 1 206 ? -1.843 4.130 -3.325 1.00 94.31 206 ASN A N 1
ATOM 1688 C CA . ASN A 1 206 ? -1.981 5.431 -2.696 1.00 94.31 206 ASN A CA 1
ATOM 1689 C C . ASN A 1 206 ? -3.029 5.326 -1.572 1.00 94.31 206 ASN A C 1
ATOM 1691 O O . ASN A 1 206 ? -4.139 4.821 -1.775 1.00 94.31 206 ASN A O 1
ATOM 1695 N N . SER A 1 207 ? -2.669 5.791 -0.374 1.00 95.38 207 SER A N 1
ATOM 1696 C CA . SER A 1 207 ? -3.516 5.753 0.822 1.00 95.38 207 SER A CA 1
ATOM 1697 C C . SER A 1 207 ? -4.406 6.988 1.023 1.00 95.38 207 SER A C 1
ATOM 1699 O O . SER A 1 207 ? -5.231 6.990 1.932 1.00 95.38 207 SER A O 1
ATOM 1701 N N . GLU A 1 208 ? -4.341 8.023 0.187 1.00 94.38 208 GLU A N 1
ATOM 1702 C CA . GLU A 1 208 ? -5.115 9.268 0.322 1.00 94.38 208 GLU A CA 1
ATOM 1703 C C . GLU A 1 208 ? -6.616 9.028 0.447 1.00 94.38 208 GLU A C 1
ATOM 1705 O O . GLU A 1 208 ? -7.255 9.572 1.346 1.00 94.38 208 GLU A O 1
ATOM 1710 N N . GLN A 1 209 ? -7.206 8.194 -0.413 1.00 93.94 209 GLN A N 1
ATOM 1711 C CA . GLN A 1 209 ? -8.645 7.935 -0.340 1.00 93.94 209 GLN A CA 1
ATOM 1712 C C . GLN A 1 209 ? -9.031 7.143 0.913 1.00 93.94 209 GLN A C 1
ATOM 1714 O O . GLN A 1 209 ? -10.112 7.362 1.466 1.00 93.94 209 GLN A O 1
ATOM 1719 N N . LEU A 1 210 ? -8.147 6.259 1.381 1.00 95.81 210 LEU A N 1
ATOM 1720 C CA . LEU A 1 210 ? -8.307 5.562 2.652 1.00 95.81 210 LEU A CA 1
ATOM 1721 C C . LEU A 1 210 ? -8.279 6.563 3.812 1.00 95.81 210 LEU A C 1
ATOM 1723 O O . LEU A 1 210 ? -9.219 6.607 4.603 1.00 95.81 210 LEU A O 1
ATOM 1727 N N . ILE A 1 211 ? -7.257 7.414 3.880 1.00 95.06 211 ILE A N 1
ATOM 1728 C CA . ILE A 1 211 ? -7.098 8.421 4.936 1.00 95.06 211 ILE A CA 1
ATOM 1729 C C . ILE A 1 211 ? -8.249 9.428 4.909 1.00 95.06 211 ILE A C 1
ATOM 1731 O O . ILE A 1 211 ? -8.852 9.708 5.946 1.00 95.06 211 ILE A O 1
ATOM 1735 N N . LYS A 1 212 ? -8.645 9.910 3.727 1.00 92.75 212 LYS A N 1
ATOM 1736 C CA . LYS A 1 212 ? -9.818 10.775 3.538 1.00 92.75 212 LYS A CA 1
ATOM 1737 C C . LYS A 1 212 ? -11.091 10.114 4.059 1.00 92.75 212 LYS A C 1
ATOM 1739 O O . LYS A 1 212 ? -11.869 10.749 4.764 1.00 92.75 212 LYS A O 1
ATOM 1744 N N . PHE A 1 213 ? -11.298 8.834 3.752 1.00 92.94 213 PHE A N 1
ATOM 1745 C CA . PHE A 1 213 ? -12.456 8.103 4.251 1.00 92.94 213 PHE A CA 1
ATOM 1746 C C . PHE A 1 213 ? -12.435 7.942 5.778 1.00 92.94 213 PHE A C 1
ATOM 1748 O O . PHE A 1 213 ? -13.460 8.139 6.426 1.00 92.94 213 PHE A O 1
ATOM 1755 N N . LEU A 1 214 ? -11.287 7.617 6.372 1.00 92.50 214 LEU A N 1
ATOM 1756 C CA . LEU A 1 214 ? -11.166 7.386 7.816 1.00 92.50 214 LEU A CA 1
ATOM 1757 C C . LEU A 1 214 ? -11.147 8.684 8.645 1.00 92.50 214 LEU A C 1
ATOM 1759 O O . LEU A 1 214 ? -11.481 8.664 9.827 1.00 92.50 214 LEU A O 1
ATOM 1763 N N . SER A 1 215 ? -10.807 9.821 8.038 1.00 88.62 215 SER A N 1
ATOM 1764 C CA . SER A 1 215 ? -10.732 11.135 8.698 1.00 88.62 215 SER A CA 1
ATOM 1765 C C . SER A 1 215 ? -12.055 11.909 8.737 1.00 88.62 215 SER A C 1
ATOM 1767 O O . SER A 1 215 ? -12.126 12.945 9.400 1.00 88.62 215 SER A O 1
ATOM 1769 N N . TYR A 1 216 ? -13.118 11.421 8.091 1.00 81.12 216 TYR A N 1
ATOM 1770 C CA . TYR A 1 216 ? -14.384 12.152 7.962 1.00 81.12 216 TYR A CA 1
ATOM 1771 C C . TYR A 1 216 ? -15.013 12.612 9.295 1.00 81.12 216 TYR A C 1
ATOM 1773 O O . TYR A 1 216 ? -15.520 13.731 9.363 1.00 81.12 216 TYR A O 1
ATOM 1781 N N . ASP A 1 217 ? -14.942 11.814 10.365 1.00 70.75 217 ASP A N 1
ATOM 1782 C CA . ASP A 1 217 ? -15.449 12.210 11.696 1.00 70.75 217 ASP A CA 1
ATOM 1783 C C . ASP A 1 217 ? -14.509 13.202 12.424 1.00 70.75 217 ASP A C 1
ATOM 1785 O O . ASP A 1 217 ? -14.924 13.945 13.313 1.00 70.75 217 ASP A O 1
ATOM 1789 N N . ARG A 1 218 ? -13.232 13.291 12.018 1.00 69.31 218 ARG A N 1
ATOM 1790 C CA . ARG A 1 218 ? -12.248 14.233 12.589 1.00 69.31 218 ARG A CA 1
ATOM 1791 C C . ARG A 1 218 ? -12.319 15.620 11.963 1.00 69.31 218 ARG A C 1
ATOM 1793 O O . ARG A 1 218 ? -12.220 16.612 12.681 1.00 69.31 218 ARG A O 1
ATOM 1800 N N . LEU A 1 219 ? -12.493 15.698 10.643 1.00 55.84 219 LEU A N 1
ATOM 1801 C CA . LEU A 1 219 ? -12.400 16.952 9.882 1.00 55.84 219 LEU A CA 1
ATOM 1802 C C . LEU A 1 219 ? -13.468 17.991 10.266 1.00 55.84 219 LEU A C 1
ATOM 1804 O O . LEU A 1 219 ? -13.237 19.183 10.101 1.00 55.84 219 LEU A O 1
ATOM 1808 N N . LYS A 1 220 ? -14.602 17.580 10.848 1.00 48.34 220 LYS A N 1
ATOM 1809 C CA . LYS A 1 220 ? -15.624 18.522 11.342 1.00 48.34 220 LYS A CA 1
ATOM 1810 C C . LYS A 1 220 ? -15.340 19.103 12.729 1.00 48.34 220 LYS A C 1
ATOM 1812 O O . LYS A 1 220 ? -15.882 20.153 13.054 1.00 48.34 220 LYS A O 1
ATOM 1817 N N . ASN A 1 221 ? -14.489 18.463 13.530 1.00 43.88 221 ASN A N 1
ATOM 1818 C CA . ASN A 1 221 ? -14.173 18.924 14.886 1.00 43.88 221 ASN A CA 1
ATOM 1819 C C . ASN A 1 221 ? -13.046 19.977 14.926 1.00 43.88 221 ASN A C 1
ATOM 1821 O O . ASN A 1 221 ? -12.790 20.525 15.989 1.00 43.88 221 ASN A O 1
ATOM 1825 N N . LYS A 1 222 ? -12.394 20.274 13.788 1.00 40.19 222 LYS A N 1
ATOM 1826 C CA . LYS A 1 222 ? -11.360 21.324 13.650 1.00 40.19 222 LYS A CA 1
ATOM 1827 C C . LYS A 1 222 ? -11.887 22.662 13.095 1.00 40.19 222 LYS A C 1
ATOM 1829 O O . LYS A 1 222 ? -11.110 23.598 12.971 1.00 40.19 222 LYS A O 1
ATOM 1834 N N . VAL A 1 223 ? -13.177 22.760 12.752 1.00 36.19 223 VAL A N 1
ATOM 1835 C CA . VAL A 1 223 ? -13.822 23.990 12.226 1.00 36.19 223 VAL A CA 1
ATOM 1836 C C . VAL A 1 223 ? -14.739 24.623 13.289 1.00 36.19 223 VAL A C 1
ATOM 1838 O O . VAL A 1 223 ? -15.814 25.133 12.986 1.00 36.19 223 VAL A O 1
ATOM 1841 N N . ARG A 1 224 ? -14.354 24.542 14.565 1.00 34.00 224 ARG A N 1
ATOM 1842 C CA . ARG A 1 224 ? -15.013 25.242 15.673 1.00 34.00 224 ARG A CA 1
ATOM 1843 C C . ARG A 1 224 ? -13.981 25.939 16.532 1.00 34.00 224 ARG A C 1
ATOM 1845 O O . ARG A 1 224 ? -12.954 25.285 16.811 1.00 34.00 224 ARG A O 1
#

Solvent-accessible surface area (backbone atoms only — not comparable to full-atom values): 12605 Å² total; per-residue (Å²): 118,50,78,28,49,32,22,53,48,39,38,49,52,56,44,54,46,49,52,57,48,35,58,75,74,41,90,53,64,66,61,36,50,53,49,46,54,50,38,51,50,56,42,44,77,74,33,86,66,42,49,85,73,40,46,71,59,58,70,69,54,76,79,82,45,73,65,61,52,50,53,52,49,51,53,57,57,71,41,49,45,71,47,51,45,80,74,68,52,72,68,56,47,29,68,58,49,68,44,58,70,70,63,35,56,54,48,44,55,52,51,44,60,44,33,76,78,42,77,34,56,49,50,61,50,77,58,95,66,24,43,36,39,42,34,66,57,96,94,40,76,42,31,41,63,14,70,57,70,83,88,72,81,48,66,74,40,59,17,68,52,41,69,43,77,30,42,54,79,44,34,40,68,42,43,43,67,32,81,44,93,85,74,83,55,77,48,66,53,74,48,42,29,51,58,47,38,69,72,33,40,72,49,20,50,56,59,63,60,47,50,56,56,38,38,56,57,56,66,66,70,73,77,114

Mean predicted aligned error: 5.3 Å

Foldseek 3Di:
DFEAALLQVLLLVVLLVQLLVQLVPDPDQVSSLVSLVVSQVVNPVRGPCSCVVCVVLSVPQSSPDSVSSVVSVVVVVVVYDYDFFDQDDLVQQCVAEVDDDPVSVVVNVVVNVDSVPDRFQKDWDADPQWIKIWGDDDNDIFIYTFRFDPPDQFAFDAAQFLRDTDHGQQKGKGWHWADPPPDPDIDIDIGMHTPDRVVSSSRGNDCVSVRVRRCRNVVVVVPD

Sequence (224 aa):
MLELLNEEFNFMIRKLKLLEEAYKQSVDHNVRLTVKEKVFFDLCENINEFYKMFEIDFENCKMSSLREILELIEKVIKAVSIVSLPEISSSEAKKVLKLKGKQLSLFVKKYNEVVKNEKLTYYSTIIDNKFIMLTYKDGEYYGVVSIIPKNIRIKKNLCCFCKQFRDGDEIMFIQNVLSNSSSGKYNSIGQYCCSDYKKCNNNIENSEQLIKFLSYDRLKNKVR

Nearest PDB structures (foldseek):
  4adn-assembly1_A  TM=7.189E-01  e=1.791E-11  Staphylococcus aureus
  4ado-assembly1_A  TM=7.166E-01  e=1.960E-09  Staphylococcus aureus
  4adn-assembly1_B  TM=6.878E-01  e=1.267E-08  Staphylococcus aureus
  4ado-assembly2_B  TM=6.969E-01  e=1.057E-08  Staphylococcus aureus
  1gju-assembly1_A  TM=3.070E-01  e=1.427E+00  Thermotoga maritima MSB8

pLDDT: mean 91.35, std 12.44, range [34.0, 98.56]